Protein AF-A0A958AWS8-F1 (afdb_monomer_lite)

Secondary structure (DSSP, 8-state):
-HIIIIIIHHHHHHHHHSHHHHHHHHHHHIIIIIS-PPPGGG--HHHHHHHHHHHHHHHHTS-----TT-S-------HHHHHHHHHHHHH-GGGHHHHHHHHHHHHHHHHHHHHHHHTTT----HHHHHHHHHHHHHHHHHTT--S---PPTTHHHHHHTT--HHHHHHHHHHHHHHHHTTHHHHHHHHS-HHHHHHHHHHHHHHHHHHHHHHS-GGGHHHHHHHHHHHHHHHHHHHHHHHHHHHHHTT--SPPPTT-HHHHHHHHHTT--HHHHHHHHTTHHHHHHHHHHHHHHHHHT--

Sequence (302 aa):
GIALVFLATLALARIHERPIIGVAALAIVMWGLIARYRLPFNMPAGLVALAVGTVIGLALGESSISFEGVGIYVPIPYFGDLMVGLSQLWAHPEVLAIIIPVQIYNFIETMNNVESAESVGDKYPVLACQITDGLGTALGGLFGSPFPTTVYIGHPAYKRLGARAGYALGVGLVFFFGSIFGLVAFMGNLIPQAAVAPILVFVGVSIIGLSYNVVKPQHAIALTVALIPHVSNLVVTKWGSVLGALGSLGVENLPNLTDAQFSEAMLSQGAYVLGQSALSSGAILTGMLWGAFTAYLIDGNF

Radius of gyration: 21.95 Å; chains: 1; bounding box: 54×56×58 Å

pLDDT: mean 91.89, std 3.36, range [80.5, 97.25]

Structure (mmCIF, N/CA/C/O backbone):
data_AF-A0A958AWS8-F1
#
_entry.id   AF-A0A958AWS8-F1
#
loop_
_atom_site.group_PDB
_atom_site.id
_atom_site.type_symbol
_atom_site.label_atom_id
_atom_site.label_alt_id
_atom_site.label_comp_id
_atom_site.label_asym_id
_atom_site.label_entity_id
_atom_site.label_seq_id
_atom_site.pdbx_PDB_ins_code
_atom_site.Cartn_x
_atom_site.Cartn_y
_atom_site.Cartn_z
_atom_site.occupancy
_atom_site.B_iso_or_equiv
_atom_site.auth_seq_id
_atom_site.auth_comp_id
_atom_site.auth_asym_id
_atom_site.auth_atom_id
_atom_site.pdbx_PDB_model_num
ATOM 1 N N . GLY A 1 1 ? -4.452 6.787 7.391 1.00 80.62 1 GLY A N 1
ATOM 2 C CA . GLY A 1 1 ? -3.427 7.501 6.603 1.00 80.62 1 GLY A CA 1
ATOM 3 C C . GLY A 1 1 ? -3.004 6.750 5.362 1.00 80.62 1 GLY A C 1
ATOM 4 O O . GLY A 1 1 ? -3.408 7.118 4.264 1.00 80.62 1 GLY A O 1
ATOM 5 N N . ILE A 1 2 ? -2.222 5.684 5.546 1.00 85.19 2 ILE A N 1
ATOM 6 C CA . ILE A 1 2 ? -1.561 4.910 4.477 1.00 85.19 2 ILE A CA 1
ATOM 7 C C . ILE A 1 2 ? -2.520 4.484 3.361 1.00 85.19 2 ILE A C 1
ATOM 9 O O . ILE A 1 2 ? -2.249 4.729 2.189 1.00 85.19 2 ILE A O 1
ATOM 13 N N . ALA A 1 3 ? -3.667 3.905 3.718 1.00 86.31 3 ALA A N 1
ATOM 14 C CA . ALA A 1 3 ? -4.639 3.406 2.750 1.00 86.31 3 ALA A CA 1
ATOM 15 C C . ALA A 1 3 ? -5.109 4.476 1.745 1.00 86.31 3 ALA A C 1
ATOM 17 O O . ALA A 1 3 ? -5.223 4.210 0.553 1.00 86.31 3 ALA A O 1
ATOM 18 N N . LEU A 1 4 ? -5.337 5.709 2.199 1.00 90.19 4 LEU A N 1
ATOM 19 C CA . LEU A 1 4 ? -5.720 6.798 1.306 1.00 90.19 4 LEU A CA 1
ATOM 20 C C . LEU A 1 4 ? -4.496 7.352 0.567 1.00 90.19 4 LEU A C 1
ATOM 22 O O . LEU A 1 4 ? -4.477 7.397 -0.659 1.00 90.19 4 LEU A O 1
ATOM 26 N N . VAL A 1 5 ? -3.466 7.747 1.318 1.00 92.50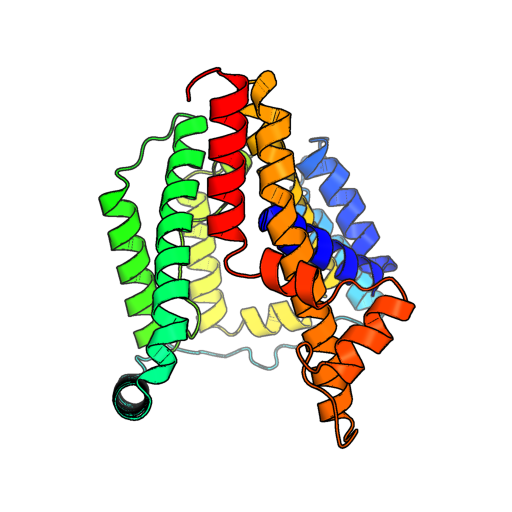 5 VAL A N 1
ATOM 27 C CA . VAL A 1 5 ? -2.345 8.537 0.794 1.00 92.50 5 VAL A CA 1
ATOM 28 C C . VAL A 1 5 ? -1.393 7.710 -0.075 1.00 92.50 5 VAL A C 1
ATOM 30 O O . VAL A 1 5 ? -0.945 8.184 -1.113 1.00 92.50 5 VAL A O 1
ATOM 33 N N . PHE A 1 6 ? -1.085 6.475 0.318 1.00 89.56 6 PHE A N 1
ATOM 34 C CA . PHE A 1 6 ? -0.138 5.620 -0.398 1.00 89.56 6 PHE A CA 1
ATOM 35 C C . PHE A 1 6 ? -0.830 4.608 -1.307 1.00 89.56 6 PHE A C 1
ATOM 37 O O . PHE A 1 6 ? -0.373 4.416 -2.428 1.00 89.56 6 PHE A O 1
ATOM 44 N N . LEU A 1 7 ? -1.932 3.977 -0.881 1.00 90.69 7 LEU A N 1
ATOM 45 C CA . LEU A 1 7 ? -2.603 2.993 -1.742 1.00 90.69 7 LEU A CA 1
ATOM 46 C C . LEU A 1 7 ? -3.481 3.676 -2.793 1.00 90.69 7 LEU A C 1
ATOM 48 O O . LEU A 1 7 ? -3.204 3.547 -3.985 1.00 90.69 7 LEU A O 1
ATOM 52 N N . ALA A 1 8 ? -4.509 4.422 -2.378 1.00 93.69 8 ALA A N 1
ATOM 53 C CA . ALA A 1 8 ? -5.467 4.996 -3.322 1.00 93.69 8 ALA A CA 1
ATOM 54 C C . ALA A 1 8 ? -4.848 6.087 -4.207 1.00 93.69 8 ALA A C 1
ATOM 56 O O . ALA A 1 8 ? -4.973 6.011 -5.429 1.00 93.69 8 ALA A O 1
ATOM 57 N N . THR A 1 9 ? -4.144 7.066 -3.632 1.00 94.69 9 THR A N 1
ATOM 58 C CA . THR A 1 9 ? -3.586 8.183 -4.414 1.00 94.69 9 THR A CA 1
ATOM 59 C C . THR A 1 9 ? -2.529 7.722 -5.423 1.00 94.69 9 THR A C 1
ATOM 61 O O . THR A 1 9 ? -2.576 8.134 -6.580 1.00 94.69 9 THR A O 1
ATOM 64 N N . LEU A 1 10 ? -1.605 6.826 -5.047 1.00 93.69 10 LEU A N 1
ATOM 65 C CA . LEU A 1 10 ? -0.600 6.318 -5.997 1.00 93.69 10 LEU A CA 1
ATOM 66 C C . LEU A 1 10 ? -1.193 5.364 -7.033 1.00 93.69 10 LEU A C 1
ATOM 68 O O . LEU A 1 10 ? -0.675 5.260 -8.144 1.00 93.69 10 LEU A O 1
ATOM 72 N N . ALA A 1 11 ? -2.248 4.629 -6.688 1.00 94.56 11 ALA A N 1
ATOM 73 C CA . ALA A 1 11 ? -2.973 3.832 -7.667 1.00 94.56 11 ALA A CA 1
ATOM 74 C C . ALA A 1 11 ? -3.711 4.721 -8.676 1.00 94.56 11 ALA A C 1
ATOM 76 O O . ALA A 1 11 ? -3.647 4.454 -9.872 1.00 94.56 11 ALA A O 1
ATOM 77 N N . LEU A 1 12 ? -4.334 5.813 -8.219 1.00 95.69 12 LEU A N 1
ATOM 78 C CA . LEU A 1 12 ? -4.929 6.814 -9.102 1.00 95.69 12 LEU A CA 1
ATOM 79 C C . LEU A 1 12 ? -3.884 7.454 -10.017 1.00 95.69 12 LEU A C 1
ATOM 81 O O . LEU A 1 12 ? -4.145 7.563 -11.209 1.00 95.69 12 LEU A O 1
ATOM 85 N N . ALA A 1 13 ? -2.703 7.812 -9.511 1.00 94.56 13 ALA A N 1
ATOM 86 C CA . ALA A 1 13 ? -1.624 8.332 -10.354 1.00 94.56 13 ALA A CA 1
ATOM 87 C C . ALA A 1 13 ? -1.255 7.344 -11.480 1.00 94.56 13 ALA A C 1
ATOM 89 O O . ALA A 1 13 ? -1.284 7.714 -12.650 1.00 94.56 13 ALA A O 1
ATOM 90 N N . ARG A 1 14 ? -1.046 6.061 -11.147 1.00 93.31 14 ARG A N 1
ATOM 91 C CA . ARG A 1 14 ? -0.768 4.991 -12.128 1.00 93.31 14 ARG A CA 1
ATOM 92 C C . ARG A 1 14 ? -1.892 4.792 -13.148 1.00 93.31 14 ARG A C 1
ATOM 94 O O . ARG A 1 14 ? -1.628 4.542 -14.318 1.00 93.31 14 ARG A O 1
ATOM 101 N N . ILE A 1 15 ? -3.151 4.925 -12.728 1.00 95.75 15 ILE A N 1
ATOM 102 C CA . ILE A 1 15 ? -4.306 4.889 -13.640 1.00 95.75 15 ILE A CA 1
ATOM 103 C C . ILE A 1 15 ? -4.224 6.026 -14.666 1.00 95.75 15 ILE A C 1
ATOM 105 O O . ILE A 1 15 ? -4.509 5.806 -15.840 1.00 95.75 15 ILE A O 1
ATOM 109 N N . HIS A 1 16 ? -3.817 7.225 -14.246 1.00 95.44 16 HIS A N 1
ATOM 110 C CA . HIS A 1 16 ? -3.742 8.393 -15.127 1.00 95.44 16 HIS A CA 1
ATOM 111 C C . HIS A 1 16 ? -2.527 8.375 -16.065 1.00 95.44 16 HIS A C 1
ATOM 113 O O . HIS A 1 16 ? -2.577 9.024 -17.105 1.00 95.44 16 HIS A O 1
ATOM 119 N N . GLU A 1 17 ? -1.478 7.604 -15.768 1.00 95.00 17 GLU A N 1
ATOM 120 C CA . GLU A 1 17 ? -0.367 7.369 -16.708 1.00 95.00 17 GLU A CA 1
ATOM 121 C C . GLU A 1 17 ? -0.791 6.537 -17.932 1.00 95.00 17 GLU A C 1
ATOM 123 O O . GLU A 1 17 ? -0.184 6.645 -19.003 1.00 95.00 17 GLU A O 1
ATOM 128 N N . ARG A 1 18 ? -1.844 5.718 -17.784 1.00 95.56 18 ARG A N 1
ATOM 129 C CA . ARG A 1 18 ? -2.443 4.869 -18.830 1.00 95.56 18 ARG A CA 1
ATOM 130 C C . ARG A 1 18 ? -3.973 4.946 -18.785 1.00 95.56 18 ARG A C 1
ATOM 132 O O . ARG A 1 18 ? -4.645 3.962 -18.451 1.00 95.56 18 ARG A O 1
ATOM 139 N N . PRO A 1 19 ? -4.553 6.108 -19.131 1.00 95.50 19 PRO A N 1
ATOM 140 C CA . PRO A 1 19 ? -5.943 6.416 -18.815 1.00 95.50 19 PRO A CA 1
ATOM 141 C C . PRO A 1 19 ? -6.941 5.515 -19.545 1.00 95.50 19 PRO A C 1
ATOM 143 O O . PRO A 1 19 ? -7.953 5.150 -18.959 1.00 95.50 19 PRO A O 1
ATOM 146 N N . ILE A 1 20 ? -6.657 5.096 -20.783 1.00 96.00 20 ILE A N 1
ATOM 147 C CA . ILE A 1 20 ? -7.578 4.256 -21.569 1.00 96.00 20 ILE A CA 1
ATOM 148 C C . ILE A 1 20 ? -7.823 2.910 -20.868 1.00 96.00 20 ILE A C 1
ATOM 150 O O . ILE A 1 20 ? -8.964 2.472 -20.746 1.00 96.00 20 ILE A O 1
ATOM 154 N N . ILE A 1 21 ? -6.763 2.282 -20.351 1.00 96.00 21 ILE A N 1
ATOM 155 C CA . ILE A 1 21 ? -6.840 1.016 -19.612 1.00 96.00 21 ILE A CA 1
ATOM 156 C C . ILE A 1 21 ? -7.382 1.267 -18.201 1.00 96.00 21 ILE A C 1
ATOM 158 O O . ILE A 1 21 ? -8.354 0.643 -17.765 1.00 96.00 21 ILE A O 1
ATOM 162 N N . GLY A 1 22 ? -6.740 2.185 -17.476 1.00 96.06 22 GLY A N 1
ATOM 163 C CA . GLY A 1 22 ? -6.970 2.366 -16.050 1.00 96.06 22 GLY A CA 1
ATOM 164 C C . GLY A 1 22 ? -8.330 2.975 -15.724 1.00 96.06 22 GLY A C 1
ATOM 165 O O . GLY A 1 22 ? -8.989 2.507 -14.799 1.00 96.06 22 GLY A O 1
ATOM 166 N N . VAL A 1 23 ? -8.792 3.980 -16.478 1.00 96.94 23 VAL A N 1
ATOM 167 C CA . VAL A 1 23 ? -10.091 4.634 -16.226 1.00 96.94 23 VAL A CA 1
ATOM 168 C C . VAL A 1 23 ? -11.248 3.703 -16.583 1.00 96.94 23 VAL A C 1
ATOM 170 O O . VAL A 1 23 ? -12.239 3.671 -15.856 1.00 96.94 23 VAL A O 1
ATOM 173 N N . ALA A 1 24 ? -11.114 2.889 -17.636 1.00 96.69 24 ALA A N 1
ATOM 174 C CA . ALA A 1 24 ? -12.115 1.881 -17.987 1.00 96.69 24 ALA A CA 1
ATOM 175 C C . ALA A 1 24 ? -12.286 0.842 -16.864 1.00 96.69 24 ALA A C 1
ATOM 177 O O . ALA A 1 24 ? -13.404 0.594 -16.402 1.00 96.69 24 ALA A O 1
ATOM 178 N N . ALA A 1 25 ? -11.177 0.288 -16.365 1.00 96.69 25 ALA A N 1
ATOM 179 C CA . ALA A 1 25 ? -11.197 -0.631 -15.230 1.00 96.69 25 ALA A CA 1
ATOM 180 C C . ALA A 1 25 ? -11.700 0.057 -13.943 1.00 96.69 25 ALA A C 1
ATOM 182 O O . ALA A 1 25 ? -12.494 -0.523 -13.195 1.00 96.69 25 ALA A O 1
ATOM 183 N N . LEU A 1 26 ? -11.313 1.316 -13.709 1.00 96.94 26 LEU A N 1
ATOM 184 C CA . LEU A 1 26 ? -11.777 2.111 -12.572 1.00 96.94 26 LEU A CA 1
ATOM 185 C C . LEU A 1 26 ? -13.287 2.332 -12.599 1.00 96.94 26 LEU A C 1
ATOM 187 O O . LEU A 1 26 ? -13.924 2.154 -11.566 1.00 96.94 26 LEU A O 1
ATOM 191 N N . ALA A 1 27 ? -13.879 2.660 -13.747 1.00 96.56 27 ALA A N 1
ATOM 192 C CA . ALA A 1 27 ? -15.322 2.855 -13.867 1.00 96.56 27 ALA A CA 1
ATOM 193 C C . ALA A 1 27 ? -16.103 1.601 -13.436 1.00 96.56 27 ALA A C 1
ATOM 195 O O . ALA A 1 27 ? -17.070 1.697 -12.679 1.00 96.56 27 ALA A O 1
ATOM 196 N N . ILE A 1 28 ? -15.634 0.417 -13.840 1.00 96.44 28 ILE A N 1
ATOM 197 C CA . ILE A 1 28 ? -16.244 -0.869 -13.471 1.00 96.44 28 ILE A CA 1
ATOM 198 C C . ILE A 1 28 ? -16.087 -1.142 -11.969 1.00 96.44 28 ILE A C 1
ATOM 200 O O . ILE A 1 28 ? -17.040 -1.567 -11.310 1.00 96.44 28 ILE A O 1
ATOM 204 N N . VAL A 1 29 ? -14.908 -0.868 -11.402 1.00 94.81 29 VAL A N 1
ATOM 205 C CA . VAL A 1 29 ? -14.656 -1.017 -9.960 1.00 94.81 29 VAL A CA 1
ATOM 206 C C . VAL A 1 29 ? -15.515 -0.054 -9.137 1.00 94.81 29 VAL A C 1
ATOM 208 O O . VAL A 1 29 ? -16.140 -0.474 -8.161 1.00 94.81 29 VAL A O 1
ATOM 211 N N . MET A 1 30 ? -15.599 1.214 -9.540 1.00 94.56 30 MET A N 1
ATOM 212 C CA . MET A 1 30 ? -16.449 2.217 -8.896 1.00 94.56 30 MET A CA 1
ATOM 213 C C . MET A 1 30 ? -17.921 1.791 -8.944 1.00 94.56 30 MET A C 1
ATOM 215 O O . MET A 1 30 ? -18.609 1.848 -7.927 1.00 94.56 30 MET A O 1
ATOM 219 N N . TRP A 1 31 ? -18.391 1.300 -10.091 1.00 94.75 31 TRP A N 1
ATOM 220 C CA . TRP A 1 31 ? -19.759 0.815 -10.269 1.00 94.75 31 TRP A CA 1
ATOM 221 C C . TRP A 1 31 ? -20.078 -0.391 -9.377 1.00 94.75 31 TRP A C 1
ATOM 223 O O . TRP A 1 31 ? -21.064 -0.392 -8.637 1.00 94.75 31 TRP A O 1
ATOM 233 N N . GLY A 1 32 ? -19.246 -1.430 -9.434 1.00 91.94 32 GLY A N 1
ATOM 234 C CA . GLY A 1 32 ? -19.584 -2.718 -8.835 1.00 91.94 32 GLY A CA 1
ATOM 235 C C . GLY A 1 32 ? -19.076 -2.937 -7.412 1.00 91.94 32 GLY A C 1
ATOM 236 O O . GLY A 1 32 ? -19.767 -3.575 -6.622 1.00 91.94 32 GLY A O 1
ATOM 237 N N . LEU A 1 33 ? -17.898 -2.420 -7.053 1.00 90.25 33 LEU A N 1
ATOM 238 C CA . LEU A 1 33 ? -17.316 -2.624 -5.718 1.00 90.25 33 LEU A CA 1
ATOM 239 C C . LEU A 1 33 ? -17.628 -1.467 -4.763 1.00 90.25 33 LEU A C 1
ATOM 241 O O . LEU A 1 33 ? -17.906 -1.710 -3.587 1.00 90.25 33 LEU A O 1
ATOM 245 N N . ILE A 1 34 ? -17.628 -0.223 -5.258 1.00 88.50 34 ILE A N 1
ATOM 246 C CA . ILE A 1 34 ? -17.922 0.960 -4.431 1.00 88.50 34 ILE A CA 1
ATOM 247 C C . ILE A 1 34 ? -19.428 1.227 -4.382 1.00 88.50 34 ILE A C 1
ATOM 249 O O . ILE A 1 34 ? -20.015 1.178 -3.301 1.00 88.50 34 ILE A O 1
ATOM 253 N N . ALA A 1 35 ? -20.068 1.449 -5.534 1.00 90.69 35 ALA A N 1
ATOM 254 C CA . ALA A 1 35 ? -21.502 1.737 -5.621 1.00 90.69 35 ALA A CA 1
ATOM 255 C C . ALA A 1 35 ? -22.392 0.487 -5.487 1.00 90.69 35 ALA A C 1
ATOM 257 O O . ALA A 1 35 ? -23.590 0.609 -5.242 1.00 90.69 35 ALA A O 1
ATOM 258 N N . ARG A 1 36 ? -21.805 -0.715 -5.572 1.00 87.38 36 ARG A N 1
ATOM 259 C CA . ARG A 1 36 ? -22.478 -2.014 -5.373 1.00 87.38 36 ARG A CA 1
ATOM 260 C C . ARG A 1 36 ? -23.607 -2.307 -6.357 1.00 87.38 36 ARG A C 1
ATOM 262 O O . ARG A 1 36 ? -24.528 -3.065 -6.043 1.00 87.38 36 ARG A O 1
ATOM 269 N N . TYR A 1 37 ? -23.524 -1.755 -7.559 1.00 90.94 37 TYR A N 1
ATOM 270 C CA . TYR A 1 37 ? -24.432 -2.143 -8.623 1.00 90.94 37 TYR A CA 1
ATOM 271 C C . TYR A 1 37 ? -24.028 -3.495 -9.206 1.00 90.94 37 TYR A C 1
ATOM 273 O O . TYR A 1 37 ? -22.850 -3.797 -9.406 1.00 90.94 37 TYR A O 1
ATOM 281 N N . ARG A 1 38 ? -25.029 -4.328 -9.497 1.00 88.00 38 ARG A N 1
ATOM 282 C CA . ARG A 1 38 ? -24.799 -5.609 -10.167 1.00 88.00 38 ARG A CA 1
ATOM 283 C C . ARG A 1 38 ? -24.421 -5.353 -11.619 1.00 88.00 38 ARG A C 1
ATOM 285 O O . ARG A 1 38 ? -25.042 -4.538 -12.298 1.00 88.00 38 ARG A O 1
ATOM 292 N N . LEU A 1 39 ? -23.410 -6.071 -12.091 1.00 90.62 39 LEU A N 1
ATOM 293 C CA . LEU A 1 39 ? -23.107 -6.142 -13.514 1.00 90.62 39 LEU A CA 1
ATOM 294 C C . LEU A 1 39 ? -24.066 -7.118 -14.213 1.00 90.62 39 LEU A C 1
ATOM 296 O O . LEU A 1 39 ? -24.664 -7.974 -13.544 1.00 90.62 39 LEU A O 1
ATOM 300 N N . PRO A 1 40 ? -24.207 -7.024 -15.550 1.00 87.31 40 PRO A N 1
ATOM 301 C CA . PRO A 1 40 ? -24.916 -8.030 -16.331 1.00 87.31 40 PRO A CA 1
ATOM 302 C C . PRO A 1 40 ? -24.440 -9.439 -15.959 1.00 87.31 40 PRO A C 1
ATOM 304 O O . PRO A 1 40 ? -23.250 -9.659 -15.725 1.00 87.31 40 PRO A O 1
ATOM 307 N N . PHE A 1 41 ? -25.377 -10.384 -15.859 1.00 89.31 41 PHE A N 1
ATOM 308 C CA . PHE A 1 41 ? -25.113 -11.777 -15.465 1.00 89.31 41 PHE A CA 1
ATOM 309 C C . PHE A 1 41 ? -24.530 -11.967 -14.053 1.00 89.31 41 PHE A C 1
ATOM 311 O O . PHE A 1 41 ? -24.050 -13.050 -13.730 1.00 89.31 41 PHE A O 1
ATOM 318 N N . ASN A 1 42 ? -24.594 -10.943 -13.191 1.00 86.44 42 ASN A N 1
ATOM 319 C CA . ASN A 1 42 ? -24.079 -10.987 -11.819 1.00 86.44 42 ASN A CA 1
ATOM 320 C C . ASN A 1 42 ? -22.571 -11.313 -11.744 1.00 86.44 42 ASN A C 1
ATOM 322 O O . ASN A 1 42 ? -22.109 -11.948 -10.795 1.00 86.44 42 ASN A O 1
ATOM 326 N N . MET A 1 43 ? -21.805 -10.889 -12.755 1.00 90.25 43 MET A N 1
ATOM 327 C CA . MET A 1 43 ? -20.360 -11.114 -12.797 1.00 90.25 43 MET A CA 1
ATOM 328 C C . MET A 1 43 ? -19.618 -10.299 -11.720 1.00 90.25 43 MET A C 1
ATOM 330 O O . MET A 1 43 ? -19.992 -9.150 -11.457 1.00 90.25 43 MET A O 1
ATOM 334 N N . PRO A 1 44 ? -18.531 -10.834 -11.126 1.00 90.38 44 PRO A N 1
ATOM 335 C CA . PRO A 1 44 ? -17.715 -10.095 -10.168 1.00 90.38 44 PRO A CA 1
ATOM 336 C C . PRO A 1 44 ? -17.051 -8.876 -10.814 1.00 90.38 44 PRO A C 1
ATOM 338 O O . PRO A 1 44 ? -16.278 -9.006 -11.762 1.00 90.38 44 PRO A O 1
ATOM 341 N N . ALA A 1 45 ? -17.298 -7.686 -10.269 1.00 92.38 45 ALA A N 1
ATOM 342 C CA . ALA A 1 45 ? -16.816 -6.441 -10.864 1.00 92.38 45 ALA A CA 1
ATOM 343 C C . ALA A 1 45 ? -15.291 -6.344 -10.956 1.00 92.38 45 ALA A C 1
ATOM 345 O O . ALA A 1 45 ? -14.782 -5.861 -11.961 1.00 92.38 45 ALA A O 1
ATOM 346 N N . GLY A 1 46 ? -14.561 -6.865 -9.965 1.00 91.56 46 GLY A N 1
ATOM 347 C CA . GLY A 1 46 ? -13.099 -6.935 -10.027 1.00 91.56 46 GLY A CA 1
ATOM 348 C C . GLY A 1 46 ? -12.596 -7.789 -11.196 1.00 91.56 46 GLY A C 1
ATOM 349 O O . GLY A 1 46 ? -11.675 -7.380 -11.894 1.00 91.56 46 GLY A O 1
ATOM 350 N N . LEU A 1 47 ? -13.244 -8.930 -11.465 1.00 92.38 47 LEU A N 1
ATOM 351 C CA . LEU A 1 47 ? -12.888 -9.807 -12.585 1.00 92.38 47 LEU A CA 1
ATOM 352 C C . LEU A 1 47 ? -13.192 -9.142 -13.931 1.00 92.38 47 LEU A C 1
ATOM 354 O O . LEU A 1 47 ? -12.366 -9.185 -14.837 1.00 92.38 47 LEU A O 1
ATOM 358 N N . VAL A 1 48 ? -14.356 -8.499 -14.052 1.00 95.62 48 VAL A N 1
ATOM 359 C CA . VAL A 1 48 ? -14.741 -7.789 -15.281 1.00 95.62 48 VAL A CA 1
ATOM 360 C C . VAL A 1 48 ? -13.816 -6.599 -15.537 1.00 95.62 48 VAL A C 1
ATOM 362 O O . VAL A 1 48 ? -13.376 -6.414 -16.666 1.00 95.62 48 VAL A O 1
ATOM 365 N N . ALA A 1 49 ? -13.464 -5.830 -14.503 1.00 95.75 49 ALA A N 1
ATOM 366 C CA . ALA A 1 49 ? -12.518 -4.721 -14.618 1.00 95.75 49 ALA A CA 1
ATOM 367 C C . ALA A 1 49 ? -11.147 -5.195 -15.116 1.00 95.75 49 ALA A C 1
ATOM 369 O O . ALA A 1 49 ? -10.583 -4.600 -16.034 1.00 95.75 49 ALA A O 1
ATOM 370 N N . LEU A 1 50 ? -10.651 -6.302 -14.556 1.00 95.38 50 LEU A N 1
ATOM 371 C CA . LEU A 1 50 ? -9.393 -6.918 -14.961 1.00 95.38 50 LEU A CA 1
ATOM 372 C C . LEU A 1 50 ? -9.442 -7.404 -16.414 1.00 95.38 50 LEU A C 1
ATOM 374 O O . LEU A 1 50 ? -8.533 -7.111 -17.187 1.00 95.38 50 LEU A O 1
ATOM 378 N N . ALA A 1 51 ? -10.511 -8.105 -16.797 1.00 96.06 51 ALA A N 1
ATOM 379 C CA . ALA A 1 51 ? -10.688 -8.626 -18.148 1.00 96.06 51 ALA A CA 1
ATOM 380 C C . ALA A 1 51 ? -10.764 -7.497 -19.184 1.00 96.06 51 ALA A C 1
ATOM 382 O O . ALA A 1 51 ? -10.045 -7.532 -20.179 1.00 96.06 51 ALA A O 1
ATOM 383 N N . VAL A 1 52 ? -11.572 -6.463 -18.927 1.00 96.56 52 VAL A N 1
ATOM 384 C CA . VAL A 1 52 ? -11.690 -5.294 -19.812 1.00 96.56 52 VAL A CA 1
ATOM 385 C C . VAL A 1 52 ? -10.352 -4.567 -19.930 1.00 96.56 52 VAL A C 1
ATOM 387 O O . VAL A 1 52 ? -9.905 -4.305 -21.044 1.00 96.56 52 VAL A O 1
ATOM 390 N N . GLY A 1 53 ? -9.676 -4.297 -18.810 1.00 96.50 53 GLY A N 1
ATOM 391 C CA . GLY A 1 53 ? -8.366 -3.646 -18.828 1.00 96.50 53 GLY A CA 1
ATOM 392 C C . GLY A 1 53 ? -7.306 -4.458 -19.581 1.00 96.50 53 GLY A C 1
ATOM 393 O O . GLY A 1 53 ? -6.525 -3.891 -20.338 1.00 96.50 53 GLY A O 1
ATOM 394 N N . THR A 1 54 ? -7.326 -5.784 -19.444 1.00 96.44 54 THR A N 1
ATOM 395 C CA . THR A 1 54 ? -6.418 -6.694 -20.164 1.00 96.44 54 THR A CA 1
ATOM 396 C C . THR A 1 54 ? -6.708 -6.709 -21.665 1.00 96.44 54 THR A C 1
ATOM 398 O O . THR A 1 54 ? -5.785 -6.598 -22.464 1.00 96.44 54 THR A O 1
ATOM 401 N N . VAL A 1 55 ? -7.980 -6.779 -22.075 1.00 97.25 55 VAL A N 1
ATOM 402 C CA . VAL A 1 55 ? -8.368 -6.730 -23.498 1.00 97.25 55 VAL A CA 1
ATOM 403 C C . VAL A 1 55 ? -7.937 -5.413 -24.143 1.00 97.25 55 VAL A C 1
ATOM 405 O O . VAL A 1 55 ? -7.385 -5.424 -25.241 1.00 97.25 55 VAL A O 1
ATOM 408 N N . ILE A 1 56 ? -8.136 -4.287 -23.454 1.00 96.81 56 ILE A N 1
ATOM 409 C CA . ILE A 1 56 ? -7.667 -2.978 -23.927 1.00 96.81 56 ILE A CA 1
ATOM 410 C C . ILE A 1 56 ? -6.133 -2.958 -23.997 1.00 96.81 56 ILE A C 1
ATOM 412 O O . ILE A 1 56 ? -5.582 -2.518 -25.001 1.00 96.81 56 ILE A O 1
ATOM 416 N N . GLY A 1 57 ? -5.443 -3.468 -22.972 1.00 96.31 57 GLY A N 1
ATOM 417 C CA . GLY A 1 57 ? -3.980 -3.554 -22.946 1.00 96.31 57 GLY A CA 1
ATOM 418 C C . GLY A 1 57 ? -3.407 -4.362 -24.109 1.00 96.31 57 GLY A C 1
ATOM 419 O O . GLY A 1 57 ? -2.471 -3.910 -24.765 1.00 96.31 57 GLY A O 1
ATOM 420 N N . LEU A 1 58 ? -4.020 -5.505 -24.432 1.00 96.25 58 LEU A N 1
ATOM 421 C CA . LEU A 1 58 ? -3.661 -6.321 -25.595 1.00 96.25 58 LEU A CA 1
ATOM 422 C C . LEU A 1 58 ? -3.908 -5.571 -26.911 1.00 96.25 58 LEU A C 1
ATOM 424 O O . LEU A 1 58 ? -3.056 -5.595 -27.795 1.00 96.25 58 LEU A O 1
ATOM 428 N N . ALA A 1 59 ? -5.041 -4.873 -27.037 1.00 96.38 59 ALA A N 1
ATOM 429 C CA . ALA A 1 59 ? -5.369 -4.101 -28.237 1.00 96.38 59 ALA A CA 1
ATOM 430 C C . ALA A 1 59 ? -4.412 -2.917 -28.474 1.00 96.38 59 ALA A C 1
ATOM 432 O O . ALA A 1 59 ? -4.155 -2.560 -29.622 1.00 96.38 59 ALA A O 1
ATOM 433 N N . LEU A 1 60 ? -3.880 -2.321 -27.403 1.00 95.12 60 LEU A N 1
ATOM 434 C CA . LEU A 1 60 ? -2.910 -1.221 -27.460 1.00 95.12 60 LEU A CA 1
ATOM 435 C C . LEU A 1 60 ? -1.448 -1.693 -27.556 1.00 95.12 60 LEU A C 1
ATOM 437 O O . LEU A 1 60 ? -0.558 -0.864 -27.725 1.00 95.12 60 LEU A O 1
ATOM 441 N N . GLY A 1 61 ? -1.187 -2.999 -27.441 1.00 93.69 61 GLY A N 1
ATOM 442 C CA . GLY A 1 61 ? 0.171 -3.552 -27.407 1.00 93.69 61 GLY A CA 1
ATOM 443 C C . GLY A 1 61 ? 0.925 -3.310 -26.092 1.00 93.69 61 GLY A C 1
ATOM 444 O O . GLY A 1 61 ? 2.133 -3.513 -26.035 1.00 93.69 61 GLY A O 1
ATOM 445 N N . GLU A 1 62 ? 0.232 -2.894 -25.027 1.00 90.06 62 GLU A N 1
ATOM 446 C CA . GLU A 1 62 ? 0.795 -2.720 -23.676 1.00 90.06 62 GLU A CA 1
ATOM 447 C C . GLU A 1 62 ? 0.785 -4.014 -22.849 1.00 90.06 62 GLU A C 1
ATOM 449 O O . GLU A 1 62 ? 1.262 -4.057 -21.715 1.00 90.06 62 GLU A O 1
ATOM 454 N N . SER A 1 63 ? 0.193 -5.074 -23.387 1.00 93.69 63 SER A N 1
ATOM 455 C CA . SER A 1 63 ? 0.141 -6.394 -22.771 1.00 93.69 63 SER A CA 1
ATOM 456 C C . SER A 1 63 ? 0.461 -7.448 -23.813 1.00 93.69 63 SER A C 1
ATOM 458 O O . SER A 1 63 ? 0.209 -7.253 -25.003 1.00 93.69 63 SER A O 1
ATOM 460 N N . SER A 1 64 ? 1.016 -8.571 -23.373 1.00 93.56 64 SER A N 1
ATOM 461 C CA . SER A 1 64 ? 1.398 -9.657 -24.268 1.00 93.56 64 SER A CA 1
ATOM 462 C C . SER A 1 64 ? 1.080 -11.012 -23.657 1.00 93.56 64 SER A C 1
ATOM 464 O O . SER A 1 64 ? 1.136 -11.212 -22.444 1.00 93.56 64 SER A O 1
ATOM 466 N N . ILE A 1 65 ? 0.741 -11.968 -24.517 1.00 94.38 65 ILE A N 1
ATOM 467 C CA . ILE A 1 65 ? 0.625 -13.367 -24.120 1.00 94.38 65 ILE A CA 1
ATOM 468 C C . ILE A 1 65 ? 2.014 -13.975 -24.300 1.00 94.38 65 ILE A C 1
ATOM 470 O O . ILE A 1 65 ? 2.383 -14.370 -25.405 1.00 94.38 65 ILE A O 1
ATOM 474 N N . SER A 1 66 ? 2.788 -14.014 -23.218 1.00 92.56 66 SER A N 1
ATOM 475 C CA . SER A 1 66 ? 4.111 -14.634 -23.196 1.00 92.56 66 SER A CA 1
ATOM 476 C C . SER A 1 66 ? 4.168 -15.709 -22.123 1.00 92.56 66 SER A C 1
ATOM 478 O O . SER A 1 66 ? 3.906 -15.439 -20.953 1.00 92.56 66 SER A O 1
ATOM 480 N N . PHE A 1 67 ? 4.532 -16.923 -22.535 1.00 93.38 67 PHE A N 1
ATOM 481 C CA . PHE A 1 67 ? 4.812 -18.048 -21.639 1.00 93.38 67 PHE A CA 1
ATOM 482 C C . PHE A 1 67 ? 6.274 -18.069 -21.175 1.00 93.38 67 PHE A C 1
ATOM 484 O O . PHE A 1 67 ? 6.716 -19.029 -20.548 1.00 93.38 67 PHE A O 1
ATOM 491 N N . GLU A 1 68 ? 7.042 -17.026 -21.485 1.00 9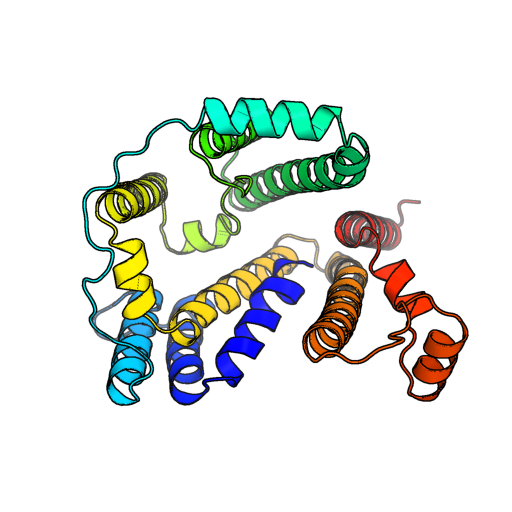1.00 68 GLU A N 1
ATOM 492 C CA . GLU A 1 68 ? 8.391 -16.866 -20.963 1.00 91.00 68 GLU A CA 1
ATOM 493 C C . GLU A 1 68 ? 8.352 -16.765 -19.431 1.00 91.00 68 GLU A C 1
ATOM 495 O O . GLU A 1 68 ? 7.560 -16.017 -18.858 1.00 91.00 68 GLU A O 1
ATOM 500 N N . GLY A 1 69 ? 9.175 -17.575 -18.764 1.00 86.75 69 GLY A N 1
ATOM 501 C CA . GLY A 1 69 ? 9.160 -17.707 -17.306 1.00 86.75 69 GLY A CA 1
ATOM 502 C C . GLY A 1 69 ? 8.097 -18.663 -16.756 1.00 86.75 69 GLY A C 1
ATOM 503 O O . GLY A 1 69 ? 8.043 -18.850 -15.544 1.00 86.75 69 GLY A O 1
ATOM 504 N N . VAL A 1 70 ? 7.280 -19.306 -17.601 1.00 94.25 70 VAL A N 1
ATOM 505 C CA . VAL A 1 70 ? 6.459 -20.453 -17.182 1.00 94.25 70 VAL A CA 1
ATOM 506 C C . VAL A 1 70 ? 7.357 -21.682 -17.095 1.00 94.25 70 VAL A C 1
ATOM 508 O O . VAL A 1 70 ? 8.074 -22.025 -18.034 1.00 94.25 70 VAL A O 1
ATOM 511 N N . GLY A 1 71 ? 7.324 -22.352 -15.952 1.00 93.25 71 GLY A N 1
ATOM 512 C CA . GLY A 1 71 ? 8.240 -23.442 -15.636 1.00 93.25 71 GLY A CA 1
ATOM 513 C C . GLY A 1 71 ? 7.847 -24.123 -14.337 1.00 93.25 71 GLY A C 1
ATOM 514 O O . GLY A 1 71 ? 6.743 -23.922 -13.852 1.00 93.25 71 GLY A O 1
ATOM 515 N N . ILE A 1 72 ? 8.734 -24.940 -13.773 1.00 94.69 72 ILE A N 1
ATOM 516 C CA . ILE A 1 72 ? 8.526 -25.538 -12.450 1.00 94.69 72 ILE A CA 1
ATOM 517 C C . ILE A 1 72 ? 9.589 -24.982 -11.504 1.00 94.69 72 ILE A C 1
ATOM 519 O O . ILE A 1 72 ? 10.770 -25.298 -11.627 1.00 94.69 72 ILE A O 1
ATOM 523 N N . TYR A 1 73 ? 9.145 -24.171 -10.551 1.00 92.94 73 TYR A N 1
ATOM 524 C CA . TYR A 1 73 ? 9.938 -23.495 -9.534 1.00 92.94 73 TYR A CA 1
ATOM 525 C C . TYR A 1 73 ? 9.544 -24.041 -8.165 1.00 92.94 73 TYR A C 1
ATOM 527 O O . TYR A 1 73 ? 8.622 -23.561 -7.506 1.00 92.94 73 TYR A O 1
ATOM 535 N N . VAL A 1 74 ? 10.215 -25.108 -7.743 1.00 92.31 74 VAL A N 1
ATOM 536 C CA . VAL A 1 74 ? 9.969 -25.695 -6.423 1.00 92.31 74 VAL A CA 1
ATOM 537 C C . VAL A 1 74 ? 10.477 -24.722 -5.349 1.00 92.31 74 VAL A C 1
ATOM 539 O O . VAL A 1 74 ? 11.588 -24.213 -5.493 1.00 92.31 74 VAL A O 1
ATOM 542 N N . PRO A 1 75 ? 9.712 -24.454 -4.273 1.00 89.88 75 PRO A N 1
ATOM 543 C CA . PRO A 1 75 ? 10.188 -23.620 -3.176 1.00 89.88 75 PRO A CA 1
ATOM 544 C C . PRO A 1 75 ? 11.339 -24.332 -2.456 1.00 89.88 75 PRO A C 1
ATOM 546 O O . PRO A 1 75 ? 11.138 -25.346 -1.787 1.00 89.88 75 PRO A O 1
ATOM 549 N N . ILE A 1 76 ? 12.552 -23.804 -2.610 1.00 92.44 76 ILE A N 1
ATOM 550 C CA . ILE A 1 76 ? 13.764 -24.320 -1.968 1.00 92.44 76 ILE A CA 1
ATOM 551 C C . ILE A 1 76 ? 14.167 -23.340 -0.859 1.00 92.44 76 ILE A C 1
ATOM 553 O O . ILE A 1 76 ? 14.182 -22.137 -1.108 1.00 92.44 76 ILE A O 1
ATOM 557 N N . PRO A 1 77 ? 14.486 -23.809 0.359 1.00 93.06 77 PRO A N 1
ATOM 558 C CA . PRO A 1 77 ? 14.982 -22.937 1.420 1.00 93.06 77 PRO A CA 1
ATOM 559 C C . PRO A 1 77 ? 16.342 -22.297 1.084 1.00 93.06 77 PRO A C 1
ATOM 561 O O . PRO A 1 77 ? 17.286 -22.988 0.698 1.00 93.06 77 PRO A O 1
ATOM 564 N N . TYR A 1 78 ? 16.475 -20.995 1.330 1.00 92.38 78 TYR A N 1
ATOM 565 C CA . TYR A 1 78 ? 17.667 -20.173 1.091 1.00 92.38 78 TYR A CA 1
ATOM 566 C C . TYR A 1 78 ? 18.585 -20.133 2.329 1.00 92.38 78 TYR A C 1
ATOM 568 O O . TYR A 1 78 ? 18.979 -19.071 2.802 1.00 92.38 78 TYR A O 1
ATOM 576 N N . PHE A 1 79 ? 18.938 -21.296 2.895 1.00 92.06 79 PHE A N 1
ATOM 577 C CA . PHE A 1 79 ? 19.734 -21.359 4.136 1.00 92.06 79 PHE A CA 1
ATOM 578 C C . PHE A 1 79 ? 21.107 -20.678 4.026 1.00 92.06 79 PHE A C 1
ATOM 580 O O . PHE A 1 79 ? 21.531 -20.009 4.965 1.00 92.06 79 PHE A O 1
ATOM 587 N N . GLY A 1 80 ? 21.804 -20.850 2.897 1.00 91.25 80 GLY A N 1
ATOM 588 C CA . GLY A 1 80 ? 23.123 -20.246 2.681 1.00 91.25 80 GLY A CA 1
ATOM 589 C C . GLY A 1 80 ? 23.053 -18.720 2.695 1.00 91.25 80 GLY A C 1
ATOM 590 O O . GLY A 1 80 ? 23.737 -18.076 3.490 1.00 91.25 80 GLY A O 1
ATOM 591 N N . ASP A 1 81 ? 22.157 -18.158 1.886 1.00 90.12 81 ASP A N 1
ATOM 592 C CA . ASP A 1 81 ? 21.961 -16.710 1.790 1.00 90.12 81 ASP A CA 1
ATOM 593 C C . ASP A 1 81 ? 21.400 -16.117 3.084 1.00 90.12 81 ASP A C 1
ATOM 595 O O . ASP A 1 81 ? 21.783 -15.013 3.465 1.00 90.12 81 ASP A O 1
ATOM 599 N N . LEU A 1 82 ? 20.566 -16.861 3.819 1.00 90.75 82 LEU A N 1
ATOM 600 C CA . LEU A 1 82 ? 20.089 -16.453 5.140 1.00 90.75 82 LEU A CA 1
ATOM 601 C C . LEU A 1 82 ? 21.250 -16.288 6.131 1.00 90.75 82 LEU A C 1
ATOM 603 O O . LEU A 1 82 ? 21.311 -15.288 6.846 1.00 90.75 82 LEU A O 1
ATOM 607 N N . MET A 1 83 ? 22.192 -17.236 6.163 1.00 92.06 83 MET A N 1
ATOM 608 C CA . MET A 1 83 ? 23.372 -17.144 7.032 1.00 92.06 83 MET A CA 1
ATOM 609 C C . MET A 1 83 ? 24.288 -15.987 6.627 1.00 92.06 83 MET A C 1
ATOM 611 O O . MET A 1 83 ? 24.808 -15.282 7.496 1.00 92.06 83 MET A O 1
ATOM 615 N N . VAL A 1 84 ? 24.448 -15.745 5.322 1.00 92.38 84 VAL A N 1
ATOM 616 C CA . VAL A 1 84 ? 25.171 -14.570 4.818 1.00 92.38 84 VAL A CA 1
ATOM 617 C C . VAL A 1 84 ? 24.459 -13.287 5.249 1.00 92.38 84 VAL A C 1
ATOM 619 O O . VAL A 1 84 ? 25.106 -12.408 5.814 1.00 92.38 84 VAL A O 1
ATOM 622 N N . GLY A 1 85 ? 23.140 -13.194 5.081 1.00 89.25 85 GLY A N 1
ATOM 623 C CA . GLY A 1 85 ? 22.338 -12.047 5.508 1.00 89.25 85 GLY A CA 1
ATOM 624 C C . GLY A 1 85 ? 22.451 -11.770 7.008 1.00 89.25 85 GLY A C 1
ATOM 625 O O . GLY A 1 85 ? 22.624 -10.621 7.407 1.00 89.25 85 GLY A O 1
ATOM 626 N N . LEU A 1 86 ? 22.457 -12.815 7.843 1.00 90.25 86 LEU A N 1
ATOM 627 C CA . LEU A 1 86 ? 22.716 -12.684 9.280 1.00 90.25 86 LEU A CA 1
ATOM 628 C C . LEU A 1 86 ? 24.138 -12.179 9.561 1.00 90.25 86 LEU A C 1
ATOM 630 O O . LEU A 1 86 ? 24.313 -11.291 10.389 1.00 90.25 86 LEU A O 1
ATOM 634 N N . SER A 1 87 ? 25.155 -12.677 8.853 1.00 92.75 87 SER A N 1
ATOM 635 C CA . SER A 1 87 ? 26.526 -12.170 9.019 1.00 92.75 87 SER A CA 1
ATOM 636 C C . SER A 1 87 ? 26.650 -10.688 8.640 1.00 92.75 87 SER A C 1
ATOM 638 O O . SER A 1 87 ? 27.304 -9.926 9.351 1.00 92.75 87 SER A O 1
ATOM 640 N N . GLN A 1 88 ? 25.955 -10.260 7.580 1.00 91.38 88 GLN A N 1
ATOM 641 C CA . GLN A 1 88 ? 25.897 -8.864 7.147 1.00 91.38 88 GLN A CA 1
ATOM 642 C C . GLN A 1 88 ? 25.161 -7.991 8.164 1.00 91.38 88 GLN A C 1
ATOM 644 O O . GLN A 1 88 ? 25.617 -6.893 8.459 1.00 91.38 88 GLN A O 1
ATOM 649 N N . LEU A 1 89 ? 24.079 -8.494 8.764 1.00 90.62 89 LEU A N 1
ATOM 650 C CA . LEU A 1 89 ? 23.364 -7.796 9.832 1.00 90.62 89 LEU A CA 1
ATOM 651 C C . LEU A 1 89 ? 24.258 -7.542 11.057 1.00 90.62 89 LEU A C 1
ATOM 653 O O . LEU A 1 89 ? 24.162 -6.489 11.679 1.00 90.62 89 LEU A O 1
ATOM 657 N N . TRP A 1 90 ? 25.138 -8.490 11.392 1.00 90.81 90 TRP A N 1
ATOM 658 C CA . TRP A 1 90 ? 26.118 -8.322 12.471 1.00 90.81 90 TRP A CA 1
ATOM 659 C C . TRP A 1 90 ? 27.251 -7.361 12.104 1.00 90.81 90 TRP A C 1
ATOM 661 O O . TRP A 1 90 ? 27.732 -6.638 12.974 1.00 90.81 90 TRP A O 1
ATOM 671 N N . ALA A 1 91 ? 27.684 -7.361 10.842 1.00 94.19 91 ALA A N 1
ATOM 672 C CA . ALA A 1 91 ? 28.702 -6.438 10.343 1.00 94.19 91 ALA A CA 1
ATOM 673 C C . ALA A 1 91 ? 28.181 -4.994 10.221 1.00 94.19 91 ALA A C 1
ATOM 675 O O . ALA A 1 91 ? 28.950 -4.055 10.411 1.00 94.19 91 ALA A O 1
ATOM 676 N N . HIS A 1 92 ? 26.881 -4.839 9.953 1.00 93.38 92 HIS A N 1
ATOM 677 C CA . HIS A 1 92 ? 26.187 -3.570 9.745 1.00 93.38 92 HIS A CA 1
ATOM 678 C C . HIS A 1 92 ? 24.998 -3.418 10.708 1.00 93.38 92 HIS A C 1
ATOM 680 O O . HIS A 1 92 ? 23.835 -3.393 10.280 1.00 93.38 92 HIS A O 1
ATOM 686 N N . PRO A 1 93 ? 25.249 -3.327 12.028 1.00 90.81 93 PRO A N 1
ATOM 687 C CA . PRO A 1 93 ? 24.185 -3.240 13.025 1.00 90.81 93 PRO A CA 1
ATOM 688 C C . PRO A 1 93 ? 23.322 -1.981 12.864 1.00 90.81 93 PRO A C 1
ATOM 690 O O . PRO A 1 93 ? 22.181 -1.964 13.324 1.00 90.81 93 PRO A O 1
ATOM 693 N N . GLU A 1 94 ? 23.805 -0.944 12.177 1.00 90.19 94 GLU A N 1
ATOM 694 C CA . GLU A 1 94 ? 23.038 0.250 11.812 1.00 90.19 94 GLU A CA 1
ATOM 695 C C . GLU A 1 94 ? 21.755 -0.072 11.032 1.00 90.19 94 GLU A C 1
ATOM 697 O O . GLU A 1 94 ? 20.765 0.651 11.155 1.00 90.19 94 GLU A O 1
ATOM 702 N N . VAL A 1 95 ? 21.711 -1.192 10.302 1.00 88.31 95 VAL A N 1
ATOM 703 C CA . VAL A 1 95 ? 20.509 -1.635 9.578 1.00 88.31 95 VAL A CA 1
ATOM 704 C C . VAL A 1 95 ? 19.368 -1.970 10.550 1.00 88.31 95 VAL A C 1
ATOM 706 O O . VAL A 1 95 ? 18.193 -1.787 10.216 1.00 88.31 95 VAL A O 1
ATOM 709 N N . LEU A 1 96 ? 19.673 -2.364 11.793 1.00 89.19 96 LEU A N 1
ATOM 710 C CA . LEU A 1 96 ? 18.659 -2.582 12.833 1.00 89.19 96 LEU A CA 1
ATOM 711 C C . LEU A 1 96 ? 17.897 -1.300 13.183 1.00 89.19 96 LEU A C 1
ATOM 713 O O . LEU A 1 96 ? 16.722 -1.385 13.539 1.00 89.19 96 LEU A O 1
ATOM 717 N N . ALA A 1 97 ? 18.513 -0.123 13.023 1.00 87.56 97 ALA A N 1
ATOM 718 C CA . ALA A 1 97 ? 17.834 1.157 13.223 1.00 87.56 97 ALA A CA 1
ATOM 719 C C . ALA A 1 97 ? 16.714 1.399 12.194 1.00 87.56 97 ALA A C 1
ATOM 721 O O . ALA A 1 97 ? 15.840 2.226 12.433 1.00 87.56 97 ALA A O 1
ATOM 722 N N . ILE A 1 98 ? 16.713 0.660 11.080 1.00 84.69 98 ILE A N 1
ATOM 723 C CA . ILE A 1 98 ? 15.655 0.675 10.064 1.00 84.69 98 ILE A CA 1
ATOM 724 C C . ILE A 1 98 ? 14.706 -0.510 10.275 1.00 84.69 98 ILE A C 1
ATOM 726 O O . ILE A 1 98 ? 13.489 -0.326 10.304 1.00 84.69 98 ILE A O 1
ATOM 730 N N . ILE A 1 99 ? 15.246 -1.718 10.474 1.00 87.62 99 ILE A N 1
ATOM 731 C CA . ILE A 1 99 ? 14.442 -2.943 10.608 1.00 87.62 99 ILE A CA 1
ATOM 732 C C . ILE A 1 99 ? 13.535 -2.878 11.840 1.00 87.62 99 ILE A C 1
ATOM 734 O O . ILE A 1 99 ? 12.346 -3.163 11.726 1.00 87.62 99 ILE A O 1
ATOM 738 N N . ILE A 1 100 ? 14.052 -2.487 13.011 1.00 89.31 100 ILE A N 1
ATOM 739 C CA . ILE A 1 100 ? 13.265 -2.496 14.254 1.00 89.31 100 ILE A CA 1
ATOM 740 C C . ILE A 1 100 ? 12.025 -1.590 14.135 1.00 89.31 100 ILE A C 1
ATOM 742 O O . ILE A 1 100 ? 10.924 -2.084 14.387 1.00 89.31 100 ILE A O 1
ATOM 746 N N . PRO A 1 101 ? 12.130 -0.316 13.700 1.00 85.19 101 PRO A N 1
ATOM 747 C CA . PRO A 1 101 ? 10.948 0.513 13.470 1.00 85.19 101 PRO A CA 1
ATOM 748 C C . PRO A 1 101 ? 9.969 -0.063 12.442 1.00 85.19 101 PRO A C 1
ATOM 750 O O . PRO A 1 101 ? 8.760 0.001 12.668 1.00 85.19 101 PRO A O 1
ATOM 753 N N . VAL A 1 102 ? 10.462 -0.653 11.345 1.00 85.56 102 VAL A N 1
ATOM 754 C CA . VAL A 1 102 ? 9.607 -1.287 10.324 1.00 85.56 102 VAL A CA 1
ATOM 755 C C . VAL A 1 102 ? 8.837 -2.478 10.908 1.00 85.56 102 VAL A C 1
ATOM 757 O O . VAL A 1 102 ? 7.645 -2.625 10.644 1.00 85.56 102 VAL A O 1
ATOM 760 N N . GLN A 1 103 ? 9.459 -3.277 11.778 1.00 89.50 103 GLN A N 1
ATOM 761 C CA . GLN A 1 103 ? 8.782 -4.411 12.413 1.00 89.50 103 GLN A CA 1
ATOM 762 C C . GLN A 1 103 ? 7.820 -3.985 13.530 1.00 89.50 103 GLN A C 1
ATOM 764 O O . GLN A 1 103 ? 6.757 -4.587 13.674 1.00 89.50 103 GLN A O 1
ATOM 769 N N . ILE A 1 104 ? 8.131 -2.922 14.283 1.00 88.38 104 ILE A N 1
ATOM 770 C CA . ILE A 1 104 ? 7.173 -2.307 15.220 1.00 88.38 104 ILE A CA 1
ATOM 771 C C . ILE A 1 104 ? 5.948 -1.801 14.453 1.00 88.38 104 ILE A C 1
ATOM 773 O O . ILE A 1 104 ? 4.815 -1.982 14.897 1.00 88.38 104 ILE A O 1
ATOM 777 N N . TYR A 1 105 ? 6.162 -1.202 13.281 1.00 83.19 105 TYR A N 1
ATOM 778 C CA . TYR A 1 105 ? 5.072 -0.810 12.400 1.00 83.19 105 TYR A CA 1
ATOM 779 C C . TYR A 1 105 ? 4.225 -2.017 11.969 1.00 83.19 105 TYR A C 1
ATOM 781 O O . TYR A 1 105 ? 3.006 -1.978 12.129 1.00 83.19 105 TYR A O 1
ATOM 789 N N . ASN A 1 106 ? 4.855 -3.099 11.502 1.00 87.56 106 ASN A N 1
ATOM 790 C CA . ASN A 1 106 ? 4.145 -4.307 11.076 1.00 87.56 106 ASN A CA 1
ATOM 791 C C . ASN A 1 106 ? 3.299 -4.914 12.211 1.00 87.56 106 ASN A C 1
ATOM 793 O O . ASN A 1 106 ? 2.153 -5.315 12.013 1.00 87.56 106 ASN A O 1
ATOM 797 N N . PHE A 1 107 ? 3.836 -4.902 13.433 1.00 89.56 107 PHE A N 1
ATOM 798 C CA . PHE A 1 107 ? 3.112 -5.310 14.635 1.00 89.56 107 PHE A CA 1
ATOM 799 C C . PHE A 1 107 ? 1.846 -4.466 14.861 1.00 89.56 107 PHE A C 1
ATOM 801 O O . PHE A 1 107 ? 0.762 -5.014 15.083 1.00 89.56 107 PHE A O 1
ATOM 808 N N . ILE A 1 108 ? 1.953 -3.137 14.772 1.00 89.19 108 ILE A N 1
ATOM 809 C CA . ILE A 1 108 ? 0.806 -2.224 14.914 1.00 89.19 108 ILE A CA 1
ATOM 810 C C . ILE A 1 108 ? -0.221 -2.472 13.801 1.00 89.19 108 ILE A C 1
ATOM 812 O O . ILE A 1 108 ? -1.426 -2.456 14.052 1.00 89.19 108 ILE A O 1
ATOM 816 N N . GLU A 1 109 ? 0.234 -2.744 12.579 1.00 87.38 109 GLU A N 1
ATOM 817 C CA . GLU A 1 109 ? -0.640 -3.054 11.447 1.00 87.38 109 GLU A CA 1
ATOM 818 C C . GLU A 1 109 ? -1.471 -4.319 11.697 1.00 87.38 109 GLU A C 1
ATOM 820 O O . GLU A 1 109 ? -2.697 -4.295 11.542 1.00 87.38 109 GLU A O 1
ATOM 825 N N . THR A 1 110 ? -0.845 -5.387 12.194 1.00 91.88 110 THR A N 1
ATOM 826 C CA . THR A 1 110 ? -1.558 -6.612 12.571 1.00 91.88 110 THR A CA 1
ATOM 827 C C . THR A 1 110 ? -2.587 -6.357 13.679 1.00 91.88 110 THR A C 1
ATOM 829 O O . THR A 1 110 ? -3.708 -6.860 13.581 1.00 91.88 110 THR A O 1
ATOM 832 N N . MET A 1 111 ? -2.284 -5.522 14.683 1.00 91.44 111 MET A N 1
ATOM 833 C CA . MET A 1 111 ? -3.274 -5.138 15.705 1.00 91.44 111 MET A CA 1
ATOM 834 C C . MET A 1 111 ? -4.470 -4.396 15.100 1.00 91.44 111 MET A C 1
ATOM 836 O O . MET A 1 111 ? -5.615 -4.777 15.345 1.00 91.44 111 MET A O 1
ATOM 840 N N . ASN A 1 112 ? -4.209 -3.382 14.272 1.00 88.94 112 ASN A N 1
ATOM 841 C CA . ASN A 1 112 ? -5.252 -2.574 13.637 1.00 88.94 112 ASN A CA 1
ATOM 842 C C . ASN A 1 112 ? -6.172 -3.426 12.750 1.00 88.94 112 ASN A C 1
ATOM 844 O O . ASN A 1 112 ? -7.377 -3.185 12.678 1.00 88.94 112 ASN A O 1
ATOM 848 N N . ASN A 1 113 ? -5.624 -4.439 12.075 1.00 90.25 113 ASN A N 1
ATOM 849 C CA . ASN A 1 113 ? -6.413 -5.351 11.248 1.00 90.25 113 ASN A CA 1
ATOM 850 C C . ASN A 1 113 ? -7.284 -6.298 12.085 1.00 90.25 113 ASN A C 1
ATOM 852 O O . ASN A 1 113 ? -8.422 -6.572 11.691 1.00 90.25 113 ASN A O 1
ATOM 856 N N . VAL A 1 114 ? -6.800 -6.751 13.247 1.00 93.38 114 VAL A N 1
ATOM 857 C CA . VAL A 1 114 ? -7.621 -7.518 14.197 1.00 93.38 114 VAL A CA 1
ATOM 858 C C . VAL A 1 114 ? -8.761 -6.653 14.739 1.00 93.38 114 VAL A C 1
ATOM 860 O O . VAL A 1 114 ? -9.913 -7.076 14.678 1.00 93.38 114 VAL A O 1
ATOM 863 N N . GLU A 1 115 ? -8.488 -5.416 15.155 1.00 90.19 115 GLU A N 1
ATOM 864 C CA . GLU A 1 115 ? -9.526 -4.469 15.595 1.00 90.19 115 GLU A CA 1
ATOM 865 C C . GLU A 1 115 ? -10.535 -4.166 14.471 1.00 90.19 115 GLU A C 1
ATOM 867 O O . GLU A 1 115 ? -11.751 -4.119 14.682 1.00 90.19 115 GLU A O 1
ATOM 872 N N . SER A 1 116 ? -10.053 -4.044 13.231 1.00 89.44 116 SER A N 1
ATOM 873 C CA . SER A 1 116 ? -10.917 -3.893 12.061 1.00 89.44 116 SER A CA 1
ATOM 874 C C . SER A 1 116 ? -11.866 -5.085 11.898 1.00 89.44 116 SER A C 1
ATOM 876 O O . SER A 1 116 ? -13.048 -4.883 11.612 1.00 89.44 116 SER A O 1
ATOM 878 N N . ALA A 1 117 ? -11.404 -6.318 12.115 1.00 91.75 117 ALA A N 1
ATOM 879 C CA . ALA A 1 117 ? -12.266 -7.499 12.095 1.00 91.75 117 ALA A CA 1
ATOM 880 C C . ALA A 1 117 ? -13.289 -7.499 13.248 1.00 91.75 117 ALA A C 1
ATOM 882 O O . ALA A 1 117 ? -14.472 -7.794 13.028 1.00 91.75 117 ALA A O 1
ATOM 883 N N . GLU A 1 118 ? -12.876 -7.071 14.443 1.00 92.56 118 GLU A N 1
ATOM 884 C CA . GLU A 1 118 ? -13.755 -6.959 15.611 1.00 92.56 118 GLU A CA 1
ATOM 885 C C . GLU A 1 118 ? -14.887 -5.950 15.396 1.00 92.56 118 GLU A C 1
ATOM 887 O O . GLU A 1 118 ? -16.020 -6.208 15.813 1.00 92.56 118 GLU A O 1
ATOM 892 N N . SER A 1 119 ? -14.631 -4.864 14.654 1.00 90.06 119 SER A N 1
ATOM 893 C CA . SER A 1 119 ? -15.648 -3.854 14.306 1.00 90.06 119 SER A CA 1
ATOM 894 C C . SER A 1 119 ? -16.849 -4.419 13.529 1.00 90.06 119 SER A C 1
ATOM 896 O O . SER A 1 119 ? -17.920 -3.813 13.506 1.00 90.06 119 SER A O 1
ATOM 898 N N . VAL A 1 120 ? -16.698 -5.598 12.910 1.00 90.25 120 VAL A N 1
ATOM 899 C CA . VAL A 1 120 ? -17.768 -6.330 12.208 1.00 90.25 120 VAL A CA 1
ATOM 900 C C . VAL A 1 120 ? -18.118 -7.665 12.872 1.00 90.25 120 VAL A C 1
ATOM 902 O O . VAL A 1 120 ? -18.703 -8.549 12.233 1.00 90.25 120 VAL A O 1
ATOM 905 N N . GLY A 1 121 ? -17.775 -7.812 14.152 1.00 91.06 121 GLY A N 1
ATOM 906 C CA . GLY A 1 121 ? -18.180 -8.922 15.011 1.00 91.06 121 GLY A CA 1
ATOM 907 C C . GLY A 1 121 ? -17.289 -10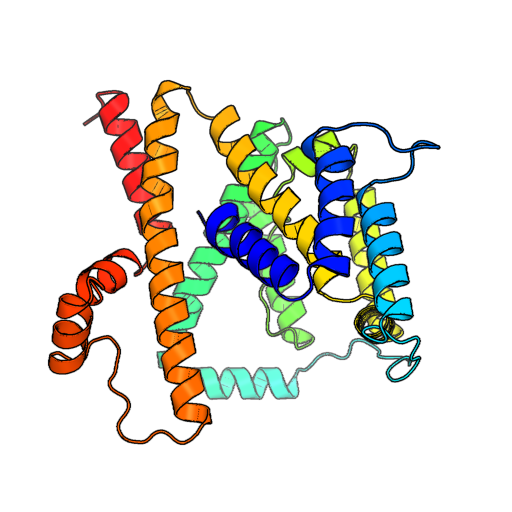.163 14.963 1.00 91.06 121 GLY A C 1
ATOM 908 O O . GLY A 1 121 ? -17.639 -11.149 15.609 1.00 91.06 121 GLY A O 1
ATOM 909 N N . ASP A 1 122 ? -16.161 -10.145 14.243 1.00 92.94 122 ASP A N 1
ATOM 910 C CA . ASP A 1 122 ? -15.225 -11.276 14.231 1.00 92.94 122 ASP A CA 1
ATOM 911 C C . ASP A 1 122 ? -14.082 -11.027 15.212 1.00 92.94 122 ASP A C 1
ATOM 913 O O . ASP A 1 122 ? -13.214 -10.194 14.970 1.00 92.94 122 ASP A O 1
ATOM 917 N N . LYS A 1 123 ? -14.090 -11.761 16.326 1.00 94.62 123 LYS A N 1
ATOM 918 C CA . LYS A 1 123 ? -13.067 -11.649 17.369 1.00 94.62 123 LYS A CA 1
ATOM 919 C C . LYS A 1 123 ? -11.962 -12.664 17.153 1.00 94.62 123 LYS A C 1
ATOM 921 O O . LYS A 1 123 ? -12.229 -13.865 17.096 1.00 94.62 123 LYS A O 1
ATOM 926 N N . TYR A 1 124 ? -10.729 -12.176 17.100 1.00 93.62 124 TYR A N 1
ATOM 927 C CA . TYR A 1 124 ? -9.539 -13.005 16.984 1.00 93.62 124 TYR A CA 1
ATOM 928 C C . TYR A 1 124 ? -8.563 -12.683 18.117 1.00 93.62 124 TYR A C 1
ATOM 930 O O . TYR A 1 124 ? -8.358 -11.514 18.437 1.00 93.62 124 TYR A O 1
ATOM 938 N N . PRO A 1 125 ? -7.935 -13.694 18.740 1.00 96.06 125 PRO A N 1
ATOM 939 C CA . PRO A 1 125 ? -6.936 -13.449 19.770 1.00 96.06 125 PRO A CA 1
ATOM 940 C C . PRO A 1 125 ? -5.711 -12.750 19.166 1.00 96.06 125 PRO A C 1
ATOM 942 O O . PRO A 1 125 ? -4.936 -13.373 18.439 1.00 96.06 125 PRO A O 1
ATOM 945 N N . VAL A 1 126 ? -5.518 -11.471 19.514 1.00 94.50 126 VAL A N 1
ATOM 946 C CA . VAL A 1 126 ? -4.438 -10.610 18.993 1.00 94.50 126 VAL A CA 1
ATOM 947 C C . VAL A 1 126 ? -3.075 -11.299 19.081 1.00 94.50 126 VAL A C 1
ATOM 949 O O . VAL A 1 126 ? -2.352 -11.344 18.092 1.00 94.50 126 VAL A O 1
ATOM 952 N N . LEU A 1 127 ? -2.744 -11.908 20.227 1.00 94.88 127 LEU A N 1
ATOM 953 C CA . LEU A 1 127 ? -1.471 -12.611 20.424 1.00 94.88 127 LEU A CA 1
ATOM 954 C C . LEU A 1 127 ? -1.248 -13.724 19.390 1.00 94.88 127 LEU A C 1
ATOM 956 O O . LEU A 1 127 ? -0.156 -13.845 18.840 1.00 94.88 127 LEU A O 1
ATOM 960 N N . ALA A 1 128 ? -2.275 -14.527 19.103 1.00 95.69 128 ALA A N 1
ATOM 961 C CA . ALA A 1 128 ? -2.149 -15.615 18.139 1.00 95.69 128 ALA A CA 1
ATOM 962 C C . ALA A 1 128 ? -1.983 -15.077 16.712 1.00 95.69 128 ALA A C 1
ATOM 964 O O . ALA A 1 128 ? -1.175 -15.612 15.954 1.00 95.69 128 ALA A O 1
ATOM 965 N N . CYS A 1 129 ? -2.701 -14.005 16.357 1.00 94.69 129 CYS A N 1
ATOM 966 C CA . CYS A 1 129 ? -2.539 -13.330 15.069 1.00 94.69 129 CYS A CA 1
ATOM 967 C C . CYS A 1 129 ? -1.109 -12.800 14.891 1.00 94.69 129 CYS A C 1
ATOM 969 O O . CYS A 1 129 ? -0.502 -13.054 13.857 1.00 94.69 129 CYS A O 1
ATOM 971 N N . GLN A 1 130 ? -0.549 -12.155 15.918 1.00 94.31 130 GLN A N 1
ATOM 972 C CA . GLN A 1 130 ? 0.820 -11.623 15.904 1.00 94.31 130 GLN A CA 1
ATOM 973 C C . GLN A 1 130 ? 1.879 -12.719 15.757 1.00 94.31 130 GLN A C 1
ATOM 975 O O . GLN A 1 130 ? 2.786 -12.606 14.937 1.00 94.31 130 GLN A O 1
ATOM 980 N N . ILE A 1 131 ? 1.756 -13.809 16.523 1.00 95.19 131 ILE A N 1
ATOM 981 C CA . ILE A 1 131 ? 2.689 -14.940 16.425 1.00 95.19 131 ILE A CA 1
ATOM 982 C C . ILE A 1 131 ? 2.604 -15.583 15.038 1.00 95.19 131 ILE A C 1
ATOM 984 O O . ILE A 1 131 ? 3.632 -15.879 14.436 1.00 95.19 131 ILE A O 1
ATOM 988 N N . THR A 1 132 ? 1.390 -15.781 14.519 1.00 94.50 132 THR A N 1
ATOM 989 C CA . THR A 1 132 ? 1.184 -16.387 13.195 1.00 94.50 132 THR A CA 1
ATOM 990 C C . THR A 1 132 ? 1.794 -15.527 12.093 1.00 94.50 132 THR A C 1
ATOM 992 O O . THR A 1 132 ? 2.449 -16.057 11.199 1.00 94.50 132 THR A O 1
ATOM 995 N N . ASP A 1 133 ? 1.625 -14.210 12.179 1.00 94.00 133 ASP A N 1
ATOM 996 C CA . ASP A 1 133 ? 2.212 -13.260 11.242 1.00 94.00 133 ASP A CA 1
ATOM 997 C C . ASP A 1 133 ? 3.750 -13.258 11.298 1.00 94.00 133 ASP A C 1
ATOM 999 O O . ASP A 1 133 ? 4.422 -13.433 10.281 1.00 94.00 133 ASP A O 1
ATOM 1003 N N . GLY A 1 134 ? 4.330 -13.180 12.499 1.00 94.25 134 GLY A N 1
ATOM 1004 C CA . GLY A 1 134 ? 5.783 -13.244 12.678 1.00 94.25 134 GLY A CA 1
ATOM 1005 C C . GLY A 1 134 ? 6.393 -14.557 12.174 1.00 94.25 134 GLY A C 1
ATOM 1006 O O . GLY A 1 134 ? 7.430 -14.545 11.508 1.00 94.25 134 GLY A O 1
ATOM 1007 N N . LEU A 1 135 ? 5.732 -15.692 12.430 1.00 95.31 135 LEU A N 1
ATOM 1008 C CA . LEU A 1 135 ? 6.145 -16.991 11.890 1.00 95.31 135 LEU A CA 1
ATOM 1009 C C . LEU A 1 135 ? 6.021 -17.036 10.365 1.00 95.31 135 LEU A C 1
ATOM 1011 O O . LEU A 1 135 ? 6.922 -17.549 9.706 1.00 95.31 135 LEU A O 1
ATOM 1015 N N . GLY A 1 136 ? 4.950 -16.477 9.799 1.00 94.06 136 GLY A N 1
ATOM 1016 C CA . GLY A 1 136 ? 4.773 -16.347 8.352 1.00 94.06 136 GLY A CA 1
ATOM 1017 C C . GLY A 1 136 ? 5.899 -15.540 7.707 1.00 94.06 136 GLY A C 1
ATOM 1018 O O . GLY A 1 136 ? 6.476 -15.979 6.714 1.00 94.06 136 GLY A O 1
ATOM 1019 N N . THR A 1 137 ? 6.283 -14.424 8.326 1.00 94.06 137 THR A N 1
ATOM 1020 C CA . THR A 1 137 ? 7.421 -13.600 7.897 1.00 94.06 137 THR A CA 1
ATOM 1021 C C . THR A 1 137 ? 8.739 -14.370 7.976 1.00 94.06 137 THR A C 1
ATOM 1023 O O . THR A 1 137 ? 9.508 -14.360 7.018 1.00 94.06 137 THR A O 1
ATOM 1026 N N . ALA A 1 138 ? 9.002 -15.075 9.082 1.00 93.06 138 ALA A N 1
ATOM 1027 C CA . ALA A 1 138 ? 10.229 -15.855 9.251 1.00 93.06 138 ALA A CA 1
ATOM 1028 C C . ALA A 1 138 ? 10.328 -17.009 8.239 1.00 93.06 138 ALA A C 1
ATOM 1030 O O . ALA A 1 138 ? 11.385 -17.228 7.646 1.00 93.06 138 ALA A O 1
ATOM 1031 N N . LEU A 1 139 ? 9.218 -17.715 8.000 1.00 93.69 139 LEU A N 1
ATOM 1032 C CA . LEU A 1 139 ? 9.133 -18.746 6.967 1.00 93.69 139 LEU A CA 1
ATOM 1033 C C . LEU A 1 139 ? 9.334 -18.140 5.577 1.00 93.69 139 LEU A C 1
ATOM 1035 O O . LEU A 1 139 ? 10.129 -18.660 4.805 1.00 93.69 139 LEU A O 1
ATOM 1039 N N . GLY A 1 140 ? 8.682 -17.017 5.271 1.00 92.88 140 GLY A N 1
ATOM 1040 C CA . GLY A 1 140 ? 8.888 -16.292 4.019 1.00 92.88 140 GLY A CA 1
ATOM 1041 C C . GLY A 1 140 ? 10.358 -15.941 3.800 1.00 92.88 140 GLY A C 1
ATOM 1042 O O . GLY A 1 140 ? 10.900 -16.246 2.741 1.00 92.88 140 GLY A O 1
ATOM 1043 N N . GLY A 1 141 ? 11.020 -15.374 4.812 1.00 92.19 141 GLY A N 1
ATOM 1044 C CA . GLY A 1 141 ? 12.445 -15.040 4.766 1.00 92.19 141 GLY A CA 1
ATOM 1045 C C . GLY A 1 141 ? 13.342 -16.260 4.541 1.00 92.19 141 GLY A C 1
ATOM 1046 O O . GLY A 1 141 ? 14.278 -16.189 3.747 1.00 92.19 141 GLY A O 1
ATOM 1047 N N . LEU A 1 142 ? 13.021 -17.410 5.147 1.00 93.38 142 LEU A N 1
ATOM 1048 C CA . LEU A 1 142 ? 13.735 -18.668 4.898 1.00 93.38 142 LEU A CA 1
ATOM 1049 C C . LEU A 1 142 ? 13.646 -19.113 3.429 1.00 93.38 142 LEU A C 1
ATOM 1051 O O . LEU A 1 142 ? 14.595 -19.694 2.910 1.00 93.38 142 LEU A O 1
ATOM 1055 N N . PHE A 1 143 ? 12.533 -18.839 2.751 1.00 92.94 143 PHE A N 1
ATOM 1056 C CA . PHE A 1 143 ? 12.354 -19.109 1.320 1.00 92.94 143 PHE A CA 1
ATOM 1057 C C . PHE A 1 143 ? 12.720 -17.908 0.427 1.00 92.94 143 PHE A C 1
ATOM 1059 O O . PHE A 1 143 ? 12.364 -17.889 -0.748 1.00 92.94 143 PHE A O 1
ATOM 1066 N N . GLY A 1 144 ? 13.438 -16.914 0.964 1.00 89.62 144 GLY A N 1
ATOM 1067 C CA . GLY A 1 144 ? 13.973 -15.790 0.195 1.00 89.62 144 GLY A CA 1
ATOM 1068 C C . GLY A 1 144 ? 13.004 -14.625 -0.031 1.00 89.62 144 GLY A C 1
ATOM 1069 O O . GLY A 1 144 ? 13.303 -13.752 -0.842 1.00 89.62 144 GLY A O 1
ATOM 1070 N N . SER A 1 145 ? 11.859 -14.567 0.662 1.00 90.88 145 SER A N 1
ATOM 1071 C CA . SER A 1 145 ? 10.986 -13.385 0.625 1.00 90.88 145 SER A CA 1
ATOM 1072 C C . SER A 1 145 ? 11.679 -12.196 1.299 1.00 90.88 145 SER A C 1
ATOM 1074 O O . SER A 1 145 ? 11.959 -12.269 2.497 1.00 90.88 145 SER A O 1
ATOM 1076 N N . PRO A 1 146 ? 11.894 -11.071 0.592 1.00 88.19 146 PRO A N 1
ATOM 1077 C CA . PRO A 1 146 ? 12.429 -9.855 1.196 1.00 88.19 146 PRO A CA 1
ATOM 1078 C C . PRO A 1 146 ? 11.335 -9.008 1.868 1.00 88.19 146 PRO A C 1
ATOM 1080 O O . PRO A 1 146 ? 11.630 -7.967 2.451 1.00 88.19 146 PRO A O 1
ATOM 1083 N N . PHE A 1 147 ? 10.067 -9.419 1.759 1.00 87.56 147 PHE A N 1
ATOM 1084 C CA . PHE A 1 147 ? 8.918 -8.672 2.257 1.00 87.56 147 PHE A CA 1
ATOM 1085 C C . PHE A 1 147 ? 8.324 -9.342 3.504 1.00 87.56 147 PHE A C 1
ATOM 1087 O O . PHE A 1 147 ? 8.068 -10.552 3.464 1.00 87.56 147 PHE A O 1
ATOM 1094 N N . PRO A 1 148 ? 8.080 -8.582 4.590 1.00 88.38 148 PRO A N 1
ATOM 1095 C CA . PRO A 1 148 ? 7.349 -9.084 5.745 1.00 88.38 148 PRO A CA 1
ATOM 1096 C C . PRO A 1 148 ? 5.879 -9.342 5.398 1.00 88.38 148 PRO A C 1
ATOM 1098 O O . PRO A 1 148 ? 5.310 -8.717 4.498 1.00 88.38 148 PRO A O 1
ATOM 1101 N N . THR A 1 149 ? 5.265 -10.276 6.116 1.00 89.69 149 THR A N 1
ATOM 1102 C CA . THR A 1 149 ? 3.827 -10.545 6.037 1.00 89.69 149 THR A CA 1
ATOM 1103 C C . THR A 1 149 ? 3.062 -9.662 7.020 1.00 89.69 149 THR A C 1
ATOM 1105 O O . THR A 1 149 ? 3.647 -9.115 7.948 1.00 89.69 149 THR A O 1
ATOM 1108 N N . THR A 1 150 ? 1.751 -9.529 6.805 1.00 87.25 150 THR A N 1
ATOM 1109 C CA . THR A 1 150 ? 0.804 -8.973 7.781 1.00 87.25 150 THR A CA 1
ATOM 1110 C C . THR A 1 150 ? -0.588 -9.576 7.567 1.00 87.25 150 THR A C 1
ATOM 1112 O O . THR A 1 150 ? -0.849 -10.249 6.560 1.00 87.25 150 THR A O 1
ATOM 1115 N N . VAL A 1 151 ? -1.510 -9.344 8.503 1.00 87.56 151 VAL A N 1
ATOM 1116 C CA . VAL A 1 151 ? -2.923 -9.718 8.348 1.00 87.56 151 VAL A CA 1
ATOM 1117 C C . VAL A 1 151 ? -3.561 -8.915 7.209 1.00 87.56 151 VAL A C 1
ATOM 1119 O O . VAL A 1 151 ? -3.326 -7.722 7.057 1.00 87.56 151 VAL A O 1
ATOM 1122 N N . TYR A 1 152 ? -4.412 -9.562 6.408 1.00 80.50 152 TYR A N 1
ATOM 1123 C CA . TYR A 1 152 ? -5.089 -8.913 5.283 1.00 80.50 152 TYR A CA 1
ATOM 1124 C C . TYR A 1 152 ? -5.915 -7.695 5.723 1.00 80.50 152 TYR A C 1
ATOM 1126 O O . TYR A 1 152 ? -6.879 -7.809 6.484 1.00 80.50 152 TYR A O 1
ATOM 1134 N N . ILE A 1 153 ? -5.584 -6.534 5.158 1.00 82.62 153 ILE A N 1
ATOM 1135 C CA . ILE A 1 153 ? -6.300 -5.284 5.412 1.00 82.62 153 ILE A CA 1
ATOM 1136 C C . ILE A 1 153 ? -7.685 -5.321 4.762 1.00 82.62 153 ILE A C 1
ATOM 1138 O O . ILE A 1 153 ? -7.861 -5.797 3.639 1.00 82.62 153 ILE A O 1
ATOM 1142 N N . GLY A 1 154 ? -8.679 -4.740 5.436 1.00 80.69 154 GLY A N 1
ATOM 1143 C CA . GLY A 1 154 ? -10.013 -4.552 4.865 1.00 80.69 154 GLY A CA 1
ATOM 1144 C C . GLY A 1 154 ? -10.946 -5.741 5.077 1.00 80.69 154 GLY A C 1
ATOM 1145 O O . GLY A 1 154 ? -11.903 -5.901 4.316 1.00 80.69 154 GLY A O 1
ATOM 1146 N N . HIS A 1 155 ? -10.719 -6.541 6.125 1.00 89.00 155 HIS A N 1
ATOM 1147 C CA . HIS A 1 155 ? -11.606 -7.633 6.548 1.00 89.00 155 HIS A CA 1
ATOM 1148 C C . HIS A 1 155 ? -13.102 -7.258 6.515 1.00 89.00 155 HIS A C 1
ATOM 1150 O O . HIS A 1 155 ? -13.872 -7.988 5.886 1.00 89.00 155 HIS A O 1
ATOM 1156 N N . PRO A 1 156 ? -13.549 -6.090 7.032 1.00 88.31 156 PRO A N 1
ATOM 1157 C CA . PRO A 1 156 ? -14.943 -5.661 6.892 1.00 88.31 156 PRO A CA 1
ATOM 1158 C C . PRO A 1 156 ? -15.437 -5.555 5.447 1.00 88.31 156 PRO A C 1
ATOM 1160 O O . PRO A 1 156 ? -16.589 -5.882 5.162 1.00 88.31 156 PRO A O 1
ATOM 1163 N N . ALA A 1 157 ? -14.599 -5.071 4.527 1.00 85.00 157 ALA A N 1
ATOM 1164 C CA . ALA A 1 157 ? -14.963 -4.932 3.122 1.00 85.00 157 ALA A CA 1
ATOM 1165 C C . ALA A 1 157 ? -15.134 -6.305 2.466 1.00 85.00 157 ALA A C 1
ATOM 1167 O O . ALA A 1 157 ? -16.170 -6.551 1.849 1.00 85.00 157 ALA A O 1
ATOM 1168 N N . TYR A 1 158 ? -14.186 -7.221 2.674 1.00 85.62 158 TYR A N 1
ATOM 1169 C CA . TYR A 1 158 ? -14.269 -8.583 2.143 1.00 85.62 158 TYR A CA 1
ATOM 1170 C C . TYR A 1 158 ? -15.422 -9.384 2.754 1.00 85.62 158 TYR A C 1
ATOM 1172 O O . TYR A 1 158 ? -16.150 -10.061 2.025 1.00 85.62 158 TYR A O 1
ATOM 1180 N N . LYS A 1 159 ? -15.671 -9.246 4.061 1.00 87.75 159 LYS A N 1
ATOM 1181 C CA . LYS A 1 159 ? -16.822 -9.874 4.726 1.00 87.75 159 LYS A CA 1
ATOM 1182 C C . LYS A 1 159 ? -18.147 -9.413 4.117 1.00 87.75 159 LYS A C 1
ATOM 1184 O O . LYS A 1 159 ? -19.027 -10.234 3.870 1.00 87.75 159 LYS A O 1
ATOM 1189 N N . ARG A 1 160 ? -18.283 -8.120 3.795 1.00 84.94 160 ARG A N 1
ATOM 1190 C CA . ARG A 1 160 ? -19.470 -7.589 3.094 1.00 84.94 160 ARG A CA 1
ATOM 1191 C C . ARG A 1 160 ? -19.639 -8.130 1.674 1.00 84.94 160 ARG A C 1
ATOM 1193 O O . ARG A 1 160 ? -20.763 -8.149 1.184 1.00 84.94 160 ARG A O 1
ATOM 1200 N N . LEU A 1 161 ? -18.559 -8.575 1.034 1.00 85.06 161 LEU A N 1
ATOM 1201 C CA . LEU A 1 161 ? -18.592 -9.267 -0.260 1.00 85.06 161 LEU A CA 1
ATOM 1202 C C . LEU A 1 161 ? -18.891 -10.773 -0.121 1.00 85.06 161 LEU A C 1
ATOM 1204 O O . LEU A 1 161 ? -18.933 -11.481 -1.122 1.00 85.06 161 LEU A O 1
ATOM 1208 N N . GLY A 1 162 ? -19.106 -11.274 1.101 1.00 87.50 162 GLY A N 1
ATOM 1209 C CA . GLY A 1 162 ? -19.379 -12.685 1.371 1.00 87.50 162 GLY A CA 1
ATOM 1210 C C . GLY A 1 162 ? -18.130 -13.564 1.462 1.00 87.50 162 GLY A C 1
ATOM 1211 O O . GLY A 1 162 ? -18.260 -14.789 1.504 1.00 87.50 162 GLY A O 1
ATOM 1212 N N . ALA A 1 163 ? -16.930 -12.974 1.509 1.00 88.31 163 ALA A N 1
ATOM 1213 C CA . ALA A 1 163 ? -15.693 -13.729 1.673 1.00 88.31 163 ALA A CA 1
ATOM 1214 C C . ALA A 1 163 ? -15.647 -14.431 3.042 1.00 88.31 163 ALA A C 1
ATOM 1216 O O . ALA A 1 163 ? -16.101 -13.903 4.058 1.00 88.31 163 ALA A O 1
ATOM 1217 N N . ARG A 1 164 ? -15.081 -15.641 3.059 1.00 89.06 164 ARG A N 1
ATOM 1218 C CA . ARG A 1 164 ? -14.882 -16.480 4.254 1.00 89.06 164 ARG A CA 1
ATOM 1219 C C . ARG A 1 164 ? -13.471 -17.073 4.237 1.00 89.06 164 ARG A C 1
ATOM 1221 O O . ARG A 1 164 ? -12.738 -16.874 3.274 1.00 89.06 164 ARG A O 1
ATOM 1228 N N . ALA A 1 165 ? -13.111 -17.869 5.244 1.00 89.00 165 ALA A N 1
ATOM 1229 C CA . ALA A 1 165 ? -11.799 -18.525 5.321 1.00 89.00 165 ALA A CA 1
ATOM 1230 C C . ALA A 1 165 ? -11.416 -19.303 4.042 1.00 89.00 165 ALA A C 1
ATOM 1232 O O . ALA A 1 165 ? -10.269 -19.251 3.612 1.00 89.00 165 ALA A O 1
ATOM 1233 N N . GLY A 1 166 ? -12.384 -19.949 3.378 1.00 91.06 166 GLY A N 1
ATOM 1234 C CA . GLY A 1 166 ? -12.147 -20.643 2.106 1.00 91.06 166 GLY A CA 1
ATOM 1235 C C . GLY A 1 166 ? -11.669 -19.727 0.972 1.00 91.06 166 GLY A C 1
ATOM 1236 O O . GLY A 1 166 ? -10.869 -20.155 0.150 1.00 91.06 166 GLY A O 1
ATOM 1237 N N . TYR A 1 167 ? -12.094 -18.457 0.952 1.00 90.25 167 TYR A N 1
ATOM 1238 C CA . TYR A 1 167 ? -11.593 -17.471 -0.010 1.00 90.25 167 TYR A CA 1
ATOM 1239 C C . TYR A 1 167 ? -10.114 -17.163 0.244 1.00 90.25 167 TYR A C 1
ATOM 1241 O O . TYR A 1 167 ? -9.315 -17.233 -0.682 1.00 90.25 167 TYR A O 1
ATOM 1249 N N . ALA A 1 168 ? -9.735 -16.895 1.498 1.00 89.31 168 ALA A N 1
ATOM 1250 C CA . ALA A 1 168 ? -8.343 -16.626 1.862 1.00 89.31 168 ALA A CA 1
ATOM 1251 C C . ALA A 1 168 ? -7.425 -17.824 1.558 1.00 89.31 168 ALA A C 1
ATOM 1253 O O . ALA A 1 168 ? -6.358 -17.648 0.971 1.00 89.31 168 ALA A O 1
ATOM 1254 N N . LEU A 1 169 ? -7.868 -19.046 1.878 1.00 92.56 169 LEU A N 1
ATOM 1255 C CA . LEU A 1 169 ? -7.150 -20.274 1.519 1.00 92.56 169 LEU A CA 1
ATOM 1256 C C . LEU A 1 169 ? -7.027 -20.438 0.001 1.00 92.56 169 LEU A C 1
ATOM 1258 O O . LEU A 1 169 ? -5.948 -20.750 -0.491 1.00 92.56 169 LEU A O 1
ATOM 1262 N N . GLY A 1 170 ? -8.107 -20.193 -0.744 1.00 94.62 170 GLY A N 1
ATOM 1263 C CA . GLY A 1 170 ? -8.098 -20.245 -2.205 1.00 94.62 170 GLY A CA 1
ATOM 1264 C C . GLY A 1 170 ? -7.095 -19.267 -2.814 1.00 94.62 170 GLY A C 1
ATOM 1265 O O . GLY A 1 170 ? -6.316 -19.663 -3.676 1.00 94.62 170 GLY A O 1
ATOM 1266 N N . VAL A 1 171 ? -7.052 -18.024 -2.323 1.00 91.81 171 VAL A N 1
ATOM 1267 C CA . VAL A 1 171 ? -6.049 -17.028 -2.734 1.00 91.81 171 VAL A CA 1
ATOM 1268 C C . VAL A 1 171 ? -4.636 -17.550 -2.461 1.00 91.81 171 VAL A C 1
ATOM 1270 O O . VAL A 1 171 ? -3.813 -17.568 -3.374 1.00 91.81 171 VAL A O 1
ATOM 1273 N N . GLY A 1 172 ? -4.370 -18.046 -1.248 1.00 92.19 172 GLY A N 1
ATOM 1274 C CA . GLY A 1 172 ? -3.067 -18.613 -0.889 1.00 92.19 172 GLY A CA 1
ATOM 1275 C C . GLY A 1 172 ? -2.643 -19.770 -1.799 1.00 92.19 172 GLY A C 1
ATOM 1276 O O . GLY A 1 172 ? -1.519 -19.780 -2.293 1.00 92.19 172 GLY A O 1
ATOM 1277 N N . LEU A 1 173 ? -3.552 -20.704 -2.093 1.00 95.31 173 LEU A N 1
ATOM 1278 C CA . LEU A 1 173 ? -3.286 -21.834 -2.990 1.00 95.31 173 LEU A CA 1
ATOM 1279 C C . LEU A 1 173 ? -3.030 -21.382 -4.432 1.00 95.31 173 LEU A C 1
ATOM 1281 O O . LEU A 1 173 ? -2.100 -21.877 -5.065 1.00 95.31 173 LEU A O 1
ATOM 1285 N N . VAL A 1 174 ? -3.815 -20.430 -4.946 1.00 95.00 174 VAL A N 1
ATOM 1286 C CA . VAL A 1 174 ? -3.631 -19.887 -6.301 1.00 95.00 174 VAL A CA 1
ATOM 1287 C C . VAL A 1 174 ? -2.261 -19.228 -6.440 1.00 95.00 174 VAL A C 1
ATOM 1289 O O . VAL A 1 174 ? -1.571 -19.495 -7.418 1.00 95.00 174 VAL A O 1
ATOM 1292 N N . PHE A 1 175 ? -1.829 -18.425 -5.465 1.00 92.69 175 PHE A N 1
ATOM 1293 C CA . PHE A 1 175 ? -0.499 -17.807 -5.502 1.00 92.69 175 PHE A CA 1
ATOM 1294 C C . PHE A 1 175 ? 0.630 -18.810 -5.264 1.00 92.69 175 PHE A C 1
ATOM 1296 O O . PHE A 1 175 ? 1.680 -18.684 -5.891 1.00 92.69 175 PHE A O 1
ATOM 1303 N N . PHE A 1 176 ? 0.424 -19.822 -4.420 1.00 93.25 176 PHE A N 1
ATOM 1304 C CA . PHE A 1 176 ? 1.407 -20.877 -4.183 1.00 93.25 176 PHE A CA 1
ATOM 1305 C C . PHE A 1 176 ? 1.664 -21.695 -5.453 1.00 93.25 176 PHE A C 1
ATOM 1307 O O . PHE A 1 176 ? 2.792 -21.747 -5.942 1.00 93.25 176 PHE A O 1
ATOM 1314 N N . PHE A 1 177 ? 0.615 -22.269 -6.048 1.00 94.69 177 PHE A N 1
ATOM 1315 C CA . PHE A 1 177 ? 0.750 -23.020 -7.296 1.00 94.69 177 PHE A CA 1
ATOM 1316 C C . PHE A 1 177 ? 1.107 -22.110 -8.471 1.00 94.69 177 PHE A C 1
ATOM 1318 O O . PHE A 1 177 ? 1.918 -22.487 -9.309 1.00 94.69 177 PHE A O 1
ATOM 1325 N N . GLY A 1 178 ? 0.566 -20.893 -8.512 1.00 94.75 178 GLY A N 1
ATOM 1326 C CA . GLY A 1 178 ? 0.916 -19.901 -9.522 1.00 94.75 178 GLY A CA 1
ATOM 1327 C C . GLY A 1 178 ? 2.404 -19.561 -9.508 1.00 94.75 178 GLY A C 1
ATOM 1328 O O . GLY A 1 178 ? 3.011 -19.461 -10.569 1.00 94.75 178 GLY A O 1
ATOM 1329 N N . SER A 1 179 ? 3.009 -19.451 -8.324 1.00 93.44 179 SER A N 1
ATOM 1330 C CA . SER A 1 179 ? 4.456 -19.256 -8.180 1.00 93.44 179 SER A CA 1
ATOM 1331 C C . SER A 1 179 ? 5.239 -20.501 -8.599 1.00 93.44 179 SER A C 1
ATOM 1333 O O . SER A 1 179 ? 6.192 -20.374 -9.362 1.00 93.44 179 SER A O 1
ATOM 1335 N N . ILE A 1 180 ? 4.801 -21.702 -8.194 1.00 94.88 180 ILE A N 1
ATOM 1336 C CA . ILE A 1 180 ? 5.452 -22.963 -8.597 1.00 94.88 180 ILE A CA 1
ATOM 1337 C C . ILE A 1 180 ? 5.471 -23.121 -10.113 1.00 94.88 180 ILE A C 1
ATOM 1339 O O . ILE A 1 180 ? 6.473 -23.556 -10.664 1.00 94.88 180 ILE A O 1
ATOM 1343 N N . PHE A 1 181 ? 4.388 -22.766 -10.797 1.00 95.69 181 PHE A N 1
ATOM 1344 C CA . PHE A 1 181 ? 4.299 -22.928 -12.245 1.00 95.69 181 PHE A CA 1
ATOM 1345 C C . PHE A 1 181 ? 4.808 -21.712 -13.043 1.00 95.69 181 PHE A C 1
ATOM 1347 O O . PHE A 1 181 ? 4.681 -21.677 -14.266 1.00 95.69 181 PHE A O 1
ATOM 1354 N N . GLY A 1 182 ? 5.343 -20.679 -12.380 1.00 93.00 182 GLY A N 1
ATOM 1355 C CA . GLY A 1 182 ? 5.763 -19.437 -13.044 1.00 93.00 182 GLY A CA 1
ATOM 1356 C C . GLY A 1 182 ? 4.607 -18.622 -13.644 1.00 93.00 182 GLY A C 1
ATOM 1357 O O . GLY A 1 182 ? 4.819 -17.685 -14.413 1.00 93.00 182 GLY A O 1
ATOM 1358 N N . LEU A 1 183 ? 3.359 -18.933 -13.281 1.00 94.38 183 LEU A N 1
ATOM 1359 C CA . LEU A 1 183 ? 2.167 -18.250 -13.789 1.00 94.38 183 LEU A CA 1
ATOM 1360 C C . LEU A 1 183 ? 2.062 -16.804 -13.297 1.00 94.38 183 LEU A C 1
ATOM 1362 O O . LEU A 1 183 ? 1.384 -15.999 -13.926 1.00 94.38 183 LEU A O 1
ATOM 1366 N N . VAL A 1 184 ? 2.743 -16.446 -12.206 1.00 90.56 184 VAL A N 1
ATOM 1367 C CA . VAL A 1 184 ? 2.817 -15.049 -11.748 1.00 90.56 184 VAL A CA 1
ATOM 1368 C C . VAL A 1 184 ? 3.527 -14.174 -12.789 1.00 90.56 184 VAL A C 1
ATOM 1370 O O . VAL A 1 184 ? 3.047 -13.080 -13.084 1.00 90.56 184 VAL A O 1
ATOM 1373 N N . ALA A 1 185 ? 4.610 -14.670 -13.401 1.00 89.25 185 ALA A N 1
ATOM 1374 C CA . ALA A 1 185 ? 5.309 -13.969 -14.481 1.00 89.25 185 ALA A CA 1
ATOM 1375 C C . ALA A 1 185 ? 4.422 -13.851 -15.730 1.00 89.25 185 ALA A C 1
ATOM 1377 O O . ALA A 1 185 ? 4.273 -12.763 -16.287 1.00 89.25 185 ALA A O 1
ATOM 1378 N N . PHE A 1 186 ? 3.741 -14.942 -16.099 1.00 93.06 186 PHE A N 1
ATOM 1379 C CA . PHE A 1 186 ? 2.742 -14.940 -17.172 1.00 93.06 186 PHE A CA 1
ATOM 1380 C C . PHE A 1 186 ? 1.648 -13.884 -16.942 1.00 93.06 186 PHE A C 1
ATOM 1382 O O . PHE A 1 186 ? 1.356 -13.082 -17.828 1.00 93.06 186 PHE A O 1
ATOM 1389 N N . MET A 1 187 ? 1.068 -13.837 -15.737 1.00 92.12 187 MET A N 1
ATOM 1390 C CA . MET A 1 187 ? 0.056 -12.841 -15.380 1.00 92.12 187 MET A CA 1
ATOM 1391 C C . MET A 1 187 ? 0.611 -11.414 -15.422 1.00 92.12 187 MET A C 1
ATOM 1393 O O . MET A 1 187 ? -0.118 -10.511 -15.821 1.00 92.12 187 MET A O 1
ATOM 1397 N N . GLY A 1 188 ? 1.880 -11.209 -15.059 1.00 91.56 188 GLY A N 1
ATOM 1398 C CA . GLY A 1 188 ? 2.552 -9.909 -15.148 1.00 91.56 188 GLY A CA 1
ATOM 1399 C C . GLY A 1 188 ? 2.710 -9.390 -16.581 1.00 91.56 188 GLY A C 1
ATOM 1400 O O . GLY A 1 188 ? 2.582 -8.189 -16.802 1.00 91.56 188 GLY A O 1
ATOM 1401 N N . ASN A 1 189 ? 2.924 -10.282 -17.554 1.00 91.31 189 ASN A N 1
ATOM 1402 C CA . ASN A 1 189 ? 2.980 -9.927 -18.979 1.00 91.31 189 ASN A CA 1
ATOM 1403 C C . ASN A 1 189 ? 1.586 -9.687 -19.580 1.00 91.31 189 ASN A C 1
ATOM 1405 O O . ASN A 1 189 ? 1.408 -8.827 -20.449 1.00 91.31 189 ASN A O 1
ATOM 1409 N N . LEU A 1 190 ? 0.601 -10.459 -19.118 1.00 95.00 190 LEU A N 1
ATOM 1410 C CA . LEU A 1 190 ? -0.761 -10.440 -19.641 1.00 95.00 190 LEU A CA 1
ATOM 1411 C C . LEU A 1 190 ? -1.587 -9.267 -19.106 1.00 95.00 190 LEU A C 1
ATOM 1413 O O . LEU A 1 190 ? -2.400 -8.707 -19.837 1.00 95.00 190 LEU A O 1
ATOM 1417 N N . ILE A 1 191 ? -1.429 -8.928 -17.828 1.00 95.00 191 ILE A N 1
ATOM 1418 C CA . ILE A 1 191 ? -2.288 -7.967 -17.141 1.00 95.00 191 ILE A CA 1
ATOM 1419 C C . ILE A 1 191 ? -1.515 -6.658 -16.951 1.00 95.00 191 ILE A C 1
ATOM 1421 O O . ILE A 1 191 ? -0.588 -6.604 -16.138 1.00 95.00 191 ILE A O 1
ATOM 1425 N N . PRO A 1 192 ? -1.924 -5.564 -17.613 1.00 93.94 192 PRO A N 1
ATOM 1426 C CA . PRO A 1 192 ? -1.247 -4.288 -17.457 1.00 93.94 192 PRO A CA 1
ATOM 1427 C C . PRO A 1 192 ? -1.463 -3.755 -16.037 1.00 93.94 192 PRO A C 1
ATOM 1429 O O . PRO A 1 192 ? -2.564 -3.834 -15.481 1.00 93.94 192 PRO A O 1
ATOM 1432 N N . GLN A 1 193 ? -0.435 -3.138 -15.450 1.00 92.75 193 GLN A N 1
ATOM 1433 C CA . GLN A 1 193 ? -0.508 -2.619 -14.076 1.00 92.75 193 GLN A CA 1
ATOM 1434 C C . GLN A 1 193 ? -1.673 -1.635 -13.871 1.00 92.75 193 GLN A C 1
ATOM 1436 O O . GLN A 1 193 ? -2.304 -1.620 -12.811 1.00 92.75 193 GLN A O 1
ATOM 1441 N N . ALA A 1 194 ? -2.005 -0.858 -14.906 1.00 94.19 194 ALA A N 1
ATOM 1442 C CA . ALA A 1 194 ? -3.127 0.074 -14.899 1.00 94.19 194 ALA A CA 1
ATOM 1443 C C . ALA A 1 194 ? -4.497 -0.612 -14.734 1.00 94.19 194 ALA A C 1
ATOM 1445 O O . ALA A 1 194 ? -5.405 0.002 -14.182 1.00 94.19 194 ALA A O 1
ATOM 1446 N N . ALA A 1 195 ? -4.654 -1.878 -15.144 1.00 95.06 195 ALA A N 1
ATOM 1447 C CA . ALA A 1 195 ? -5.890 -2.643 -14.949 1.00 95.06 195 ALA A CA 1
ATOM 1448 C C . ALA A 1 195 ? -6.049 -3.166 -13.510 1.00 95.06 195 ALA A C 1
ATOM 1450 O O . ALA A 1 195 ? -7.171 -3.339 -13.036 1.00 95.06 195 ALA A O 1
ATOM 1451 N N . VAL A 1 196 ? -4.939 -3.391 -12.798 1.00 93.88 196 VAL A N 1
ATOM 1452 C CA . VAL A 1 196 ? -4.937 -3.866 -11.400 1.00 93.88 196 VAL A CA 1
ATOM 1453 C C . VAL A 1 196 ? -5.085 -2.705 -10.414 1.00 93.88 196 VAL A C 1
ATOM 1455 O O . VAL A 1 196 ? -5.752 -2.839 -9.385 1.00 93.88 196 VAL A O 1
ATOM 1458 N N . ALA A 1 197 ? -4.495 -1.548 -10.731 1.00 95.38 197 ALA A N 1
ATOM 1459 C CA . ALA A 1 197 ? -4.471 -0.369 -9.866 1.00 95.38 197 ALA A CA 1
ATOM 1460 C C . ALA A 1 197 ? -5.849 0.047 -9.290 1.00 95.38 197 ALA A C 1
ATOM 1462 O O . ALA A 1 197 ? -5.905 0.362 -8.099 1.00 95.38 197 ALA A O 1
ATOM 1463 N N . PRO A 1 198 ? -6.979 -0.015 -10.024 1.00 95.31 198 PRO A N 1
ATOM 1464 C CA . PRO A 1 198 ? -8.299 0.305 -9.478 1.00 95.31 198 PRO A CA 1
ATOM 1465 C C . PRO A 1 198 ? -8.710 -0.482 -8.232 1.00 95.31 198 PRO A C 1
ATOM 1467 O O . PRO A 1 198 ? -9.404 0.057 -7.370 1.00 95.31 198 PRO A O 1
ATOM 1470 N N . ILE A 1 199 ? -8.266 -1.734 -8.090 1.00 92.38 199 ILE A N 1
ATOM 1471 C CA . ILE A 1 199 ? -8.554 -2.534 -6.890 1.00 92.38 199 ILE A CA 1
ATOM 1472 C C . ILE A 1 199 ? -7.911 -1.884 -5.658 1.00 92.38 199 ILE A C 1
ATOM 1474 O O . ILE A 1 199 ? -8.538 -1.818 -4.602 1.00 92.38 199 ILE A O 1
ATOM 1478 N N . LEU A 1 200 ? -6.702 -1.328 -5.795 1.00 92.56 200 LEU A N 1
ATOM 1479 C CA . LEU A 1 200 ? -6.025 -0.602 -4.715 1.00 92.56 200 LEU A CA 1
ATOM 1480 C C . LEU A 1 200 ? -6.769 0.687 -4.342 1.00 92.56 200 LEU A C 1
ATOM 1482 O O . LEU A 1 200 ? -6.830 1.032 -3.162 1.00 92.56 200 LEU A O 1
ATOM 1486 N N . VAL A 1 201 ? -7.384 1.364 -5.320 1.00 93.75 201 VAL A N 1
ATOM 1487 C CA . VAL A 1 201 ? -8.266 2.517 -5.065 1.00 93.75 201 VAL A CA 1
ATOM 1488 C C . VAL A 1 201 ? -9.481 2.082 -4.249 1.00 93.75 201 VAL A C 1
ATOM 1490 O O . VAL A 1 201 ? -9.772 2.694 -3.222 1.00 93.75 201 VAL A O 1
ATOM 1493 N N . PHE A 1 202 ? -10.152 0.995 -4.648 1.00 91.69 202 PHE A N 1
ATOM 1494 C CA . PHE A 1 202 ? -11.275 0.435 -3.891 1.00 91.69 202 PHE A CA 1
ATOM 1495 C C . PHE A 1 202 ? -10.885 0.093 -2.453 1.00 91.69 202 PHE A C 1
ATOM 1497 O O . PHE A 1 202 ? -11.603 0.475 -1.528 1.00 91.69 202 PHE A O 1
ATOM 1504 N N . VAL A 1 203 ? -9.759 -0.595 -2.256 1.00 89.88 203 VAL A N 1
ATOM 1505 C CA . VAL A 1 203 ? -9.269 -0.964 -0.923 1.00 89.88 203 VAL A CA 1
ATOM 1506 C C . VAL A 1 203 ? -8.987 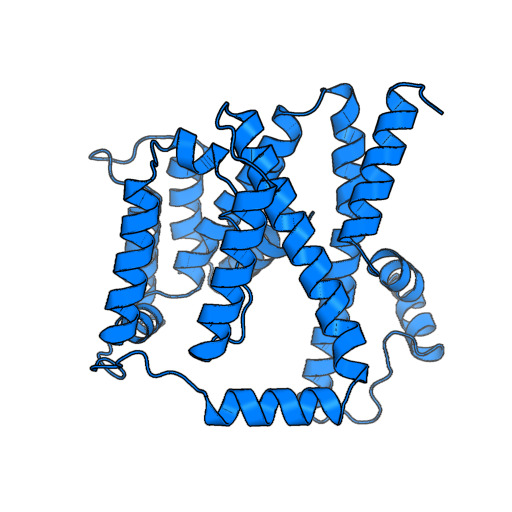0.295 -0.102 1.00 89.88 203 VAL A C 1
ATOM 1508 O O . VAL A 1 203 ? -9.522 0.433 0.998 1.00 89.88 203 VAL A O 1
ATOM 1511 N N . GLY A 1 204 ? -8.238 1.254 -0.651 1.00 91.38 204 GLY A N 1
ATOM 1512 C CA . GLY A 1 204 ? -7.881 2.491 0.041 1.00 91.38 204 GLY A CA 1
ATOM 1513 C C . GLY A 1 204 ? -9.090 3.337 0.454 1.00 91.38 204 GLY A C 1
ATOM 1514 O O . GLY A 1 204 ? -9.197 3.740 1.616 1.00 91.38 204 GLY A O 1
ATOM 1515 N N . VAL A 1 205 ? -10.037 3.542 -0.467 1.00 91.06 205 VAL A N 1
ATOM 1516 C CA . VAL A 1 205 ? -11.290 4.278 -0.219 1.00 91.06 205 VAL A CA 1
ATOM 1517 C C . VAL A 1 205 ? -12.202 3.522 0.754 1.00 91.06 205 VAL A C 1
ATOM 1519 O O . VAL A 1 205 ? -12.819 4.127 1.630 1.00 91.06 205 VAL A O 1
ATOM 1522 N N . SER A 1 206 ? -12.269 2.194 0.651 1.00 88.81 206 SER A N 1
ATOM 1523 C CA . SER A 1 206 ? -13.090 1.383 1.554 1.00 88.81 206 SER A CA 1
ATOM 1524 C C . SER A 1 206 ? -12.567 1.415 2.982 1.00 88.81 206 SER A C 1
ATOM 1526 O O . SER A 1 206 ? -13.373 1.511 3.903 1.00 88.81 206 SER A O 1
ATOM 1528 N N . ILE A 1 207 ? -11.247 1.353 3.180 1.00 88.69 207 ILE A N 1
ATOM 1529 C CA . ILE A 1 207 ? -10.636 1.422 4.513 1.00 88.69 207 ILE A CA 1
ATOM 1530 C C . ILE A 1 207 ? -10.924 2.778 5.151 1.00 88.69 207 ILE A C 1
ATOM 1532 O O . ILE A 1 207 ? -11.416 2.815 6.274 1.00 88.69 207 ILE A O 1
ATOM 1536 N N . ILE A 1 208 ? -10.687 3.885 4.436 1.00 89.81 208 ILE A N 1
ATOM 1537 C CA . ILE A 1 208 ? -10.938 5.212 5.010 1.00 89.81 208 ILE A CA 1
ATOM 1538 C C . ILE A 1 208 ? -12.430 5.423 5.289 1.00 89.81 208 ILE A C 1
ATOM 1540 O O . ILE A 1 208 ? -12.792 5.866 6.376 1.00 89.81 208 ILE A O 1
ATOM 1544 N N . GLY A 1 209 ? -13.306 5.025 4.360 1.00 89.06 209 GLY A N 1
ATOM 1545 C CA . GLY A 1 209 ? -14.751 5.098 4.556 1.00 89.06 209 GLY A CA 1
ATOM 1546 C C . GLY A 1 209 ? -15.211 4.266 5.752 1.00 89.06 209 GLY A C 1
ATOM 1547 O O . GLY A 1 209 ? -16.082 4.697 6.501 1.00 89.06 209 GLY A O 1
ATOM 1548 N N . LEU A 1 210 ? -14.606 3.100 5.982 1.00 86.75 210 LEU A N 1
ATOM 1549 C CA . LEU A 1 210 ? -14.881 2.288 7.165 1.00 86.75 210 LEU A CA 1
ATOM 1550 C C . LEU A 1 210 ? -14.444 2.974 8.450 1.00 86.75 210 LEU A C 1
ATOM 1552 O O . LEU A 1 210 ? -15.245 3.026 9.377 1.00 86.75 210 LEU A O 1
ATOM 1556 N N . SER A 1 211 ? -13.234 3.536 8.489 1.00 89.00 211 SER A N 1
ATOM 1557 C CA . SER A 1 211 ? -12.739 4.266 9.659 1.00 89.00 211 SER A CA 1
ATOM 1558 C C . SER A 1 211 ? -13.714 5.363 10.089 1.00 89.00 211 SER A C 1
ATOM 1560 O O . SER A 1 211 ? -14.044 5.444 11.264 1.00 89.00 211 SER A O 1
ATOM 1562 N N . TYR A 1 212 ? -14.254 6.142 9.146 1.00 90.69 212 TYR A N 1
ATOM 1563 C CA . TYR A 1 212 ? -15.254 7.173 9.457 1.00 90.69 212 TYR A CA 1
ATOM 1564 C C . TYR A 1 212 ? -16.591 6.620 9.966 1.00 90.69 212 TYR A C 1
ATOM 1566 O O . TYR A 1 212 ? -17.266 7.297 10.733 1.00 90.69 212 TYR A O 1
ATOM 1574 N N . ASN A 1 213 ? -16.983 5.413 9.553 1.00 87.75 213 ASN A N 1
ATOM 1575 C CA . ASN A 1 213 ? -18.260 4.814 9.949 1.00 87.75 213 ASN A CA 1
ATOM 1576 C C . ASN A 1 213 ? -18.215 4.106 11.311 1.00 87.75 213 ASN A C 1
ATOM 1578 O O . ASN A 1 213 ? -19.267 3.902 11.910 1.00 87.75 213 ASN A O 1
ATOM 1582 N N . VAL A 1 214 ? -17.034 3.689 11.783 1.00 86.62 214 VAL A N 1
ATOM 1583 C CA . VAL A 1 214 ? -16.892 2.956 13.058 1.00 86.62 214 VAL A CA 1
ATOM 1584 C C . VAL A 1 214 ? -16.574 3.862 14.247 1.00 86.62 214 VAL A C 1
ATOM 1586 O O . VAL A 1 214 ? -16.731 3.441 15.390 1.00 86.62 214 VAL A O 1
ATOM 1589 N N . VAL A 1 215 ? -16.146 5.103 14.002 1.00 89.31 215 VAL A N 1
ATOM 1590 C CA . VAL A 1 215 ? -15.907 6.095 15.060 1.00 89.31 215 VAL A CA 1
ATOM 1591 C C . VAL A 1 215 ? -17.171 6.893 15.374 1.00 89.31 215 VAL A C 1
ATOM 1593 O O . VAL A 1 215 ? -18.091 6.991 14.560 1.00 89.31 215 VAL A O 1
ATOM 1596 N N . LYS A 1 216 ? -17.213 7.526 16.553 1.00 89.88 216 LYS A N 1
ATOM 1597 C CA . LYS A 1 216 ? -18.273 8.491 16.873 1.00 89.88 216 LYS A CA 1
ATOM 1598 C C . LYS A 1 216 ? -18.249 9.633 15.841 1.00 89.88 216 LYS A C 1
ATOM 1600 O O . LYS A 1 216 ? -17.156 10.102 15.519 1.00 89.88 216 LYS A O 1
ATOM 1605 N N . PRO A 1 217 ? -19.404 10.170 15.400 1.00 91.69 217 PRO A N 1
ATOM 1606 C CA . PRO A 1 217 ? -19.439 11.276 14.436 1.00 91.69 217 PRO A CA 1
ATOM 1607 C C . PRO A 1 217 ? -18.586 12.484 14.850 1.00 91.69 217 PRO A C 1
ATOM 1609 O O . PRO A 1 217 ? -17.912 13.085 14.018 1.00 91.69 217 PRO A O 1
ATOM 1612 N N . GLN A 1 218 ? -18.545 12.790 16.151 1.00 92.75 218 GLN A N 1
ATOM 1613 C CA . GLN A 1 218 ? -17.722 13.866 16.709 1.00 92.75 218 GLN A CA 1
ATOM 1614 C C . GLN A 1 218 ? -16.210 13.643 16.525 1.00 92.75 218 GLN A C 1
ATOM 1616 O O . GLN A 1 218 ? -15.465 14.607 16.400 1.00 92.75 218 GLN A O 1
ATOM 1621 N N . HIS A 1 219 ? -15.742 12.394 16.426 1.00 95.06 219 HIS A N 1
ATOM 1622 C CA . HIS A 1 219 ? -14.326 12.050 16.236 1.00 95.06 219 HIS A CA 1
ATOM 1623 C C . HIS A 1 219 ? -13.882 12.032 14.765 1.00 95.06 219 HIS A C 1
ATOM 1625 O O . HIS A 1 219 ? -12.710 11.790 14.484 1.00 95.06 219 HIS A O 1
ATOM 1631 N N . ALA A 1 220 ? -14.760 12.339 13.805 1.00 93.31 220 ALA A N 1
ATOM 1632 C CA . ALA A 1 220 ? -14.388 12.404 12.386 1.00 93.31 220 ALA A CA 1
ATOM 1633 C C . ALA A 1 220 ? -13.250 13.414 12.111 1.00 93.31 220 ALA A C 1
ATOM 1635 O O . ALA A 1 220 ? -12.377 13.180 11.270 1.00 93.31 220 ALA A O 1
ATOM 1636 N N . ILE A 1 221 ? -13.207 14.518 12.864 1.00 93.50 221 ILE A N 1
ATOM 1637 C CA . ILE A 1 221 ? -12.127 15.510 12.763 1.00 93.50 221 ILE A CA 1
ATOM 1638 C C . ILE A 1 221 ? -10.791 14.902 13.210 1.00 93.50 221 ILE A C 1
ATOM 1640 O O . ILE A 1 221 ? -9.778 15.111 12.546 1.00 93.50 221 ILE A O 1
ATOM 1644 N N . ALA A 1 222 ? -10.788 14.084 14.266 1.00 95.25 222 ALA A N 1
ATOM 1645 C CA . ALA A 1 222 ? -9.587 13.409 14.749 1.00 95.25 222 ALA A CA 1
ATOM 1646 C C . ALA A 1 222 ? -8.986 12.467 13.693 1.00 95.25 222 ALA A C 1
ATOM 1648 O O . ALA A 1 222 ? -7.769 12.449 13.503 1.00 95.25 222 ALA A O 1
ATOM 1649 N N . LEU A 1 223 ? -9.829 11.754 12.934 1.00 92.94 223 LEU A N 1
ATOM 1650 C CA . LEU A 1 223 ? -9.372 10.953 11.793 1.00 92.94 223 LEU A CA 1
ATOM 1651 C C . LEU A 1 223 ? -8.720 11.819 10.713 1.00 92.94 223 LEU A C 1
ATOM 1653 O O . LEU A 1 223 ? -7.672 11.446 10.193 1.00 92.94 223 LEU A O 1
ATOM 1657 N N . THR A 1 224 ? -9.311 12.973 10.391 1.00 93.00 224 THR A N 1
ATOM 1658 C CA . THR A 1 224 ? -8.739 13.913 9.411 1.00 93.00 224 THR A CA 1
ATOM 1659 C C . THR A 1 224 ? -7.371 14.421 9.862 1.00 93.00 224 THR A C 1
ATOM 1661 O O . THR A 1 224 ? -6.423 14.403 9.078 1.00 93.00 224 THR A O 1
ATOM 1664 N N . VAL A 1 225 ? -7.239 14.816 11.132 1.00 94.88 225 VAL A N 1
ATOM 1665 C CA . VAL A 1 225 ? -5.964 15.271 11.709 1.00 94.88 225 VAL A CA 1
ATOM 1666 C C . VAL A 1 225 ? -4.909 14.163 11.640 1.00 94.88 225 VAL A C 1
ATOM 1668 O O . VAL A 1 225 ? -3.776 14.417 11.231 1.00 94.88 225 VAL A O 1
ATOM 1671 N N . ALA A 1 226 ? -5.291 12.917 11.926 1.00 94.62 226 ALA A N 1
ATOM 1672 C CA . ALA A 1 226 ? -4.401 11.762 11.825 1.00 94.62 226 ALA A CA 1
ATOM 1673 C C . ALA A 1 226 ? -3.888 11.493 10.394 1.00 94.62 226 ALA A C 1
ATOM 1675 O O . ALA A 1 226 ? -2.889 10.794 10.225 1.00 94.62 226 ALA A O 1
ATOM 1676 N N . LEU A 1 227 ? -4.534 12.021 9.343 1.00 94.06 227 LEU A N 1
ATOM 1677 C CA . LEU A 1 227 ? -4.062 11.885 7.957 1.00 94.06 227 LEU A CA 1
ATOM 1678 C C . LEU A 1 227 ? -2.901 12.825 7.623 1.00 94.06 227 LEU A C 1
ATOM 1680 O O . LEU A 1 227 ? -2.114 12.498 6.733 1.00 94.06 227 LEU A O 1
ATOM 1684 N N . ILE A 1 228 ? -2.793 13.963 8.311 1.00 94.81 228 ILE A N 1
ATOM 1685 C CA . ILE A 1 228 ? -1.879 15.056 7.957 1.00 94.81 228 ILE A CA 1
ATOM 1686 C C . ILE A 1 228 ? -0.412 14.586 7.872 1.00 94.81 228 ILE A C 1
ATOM 1688 O O . ILE A 1 228 ? 0.193 14.786 6.814 1.00 94.81 228 ILE A O 1
ATOM 1692 N N . PRO A 1 229 ? 0.151 13.875 8.874 1.00 95.31 229 PRO A N 1
ATOM 1693 C CA . PRO A 1 229 ? 1.534 13.396 8.804 1.00 95.31 229 PRO A CA 1
ATOM 1694 C C . PRO A 1 229 ? 1.815 12.490 7.602 1.00 95.31 229 PRO A C 1
ATOM 1696 O O . PRO A 1 229 ? 2.897 12.520 7.019 1.00 95.31 229 PRO A O 1
ATOM 1699 N N . HIS A 1 230 ? 0.825 11.699 7.176 1.00 94.62 230 HIS A N 1
ATOM 1700 C CA . HIS A 1 230 ? 0.985 10.814 6.025 1.00 94.62 230 HIS A CA 1
ATOM 1701 C C . HIS A 1 230 ? 1.064 11.579 4.706 1.00 94.62 230 HIS A C 1
ATOM 1703 O O . HIS A 1 230 ? 1.806 11.161 3.819 1.00 94.62 230 HIS A O 1
ATOM 1709 N N . VAL A 1 231 ? 0.327 12.686 4.567 1.00 95.50 231 VAL A N 1
ATOM 1710 C CA . VAL A 1 231 ? 0.412 13.549 3.378 1.00 95.50 231 VAL A CA 1
ATOM 1711 C C . VAL A 1 231 ? 1.821 14.125 3.260 1.00 95.50 231 VAL A C 1
ATOM 1713 O O . VAL A 1 231 ? 2.441 14.010 2.204 1.00 95.50 231 VAL A O 1
ATOM 1716 N N . SER A 1 232 ? 2.362 14.652 4.359 1.00 95.69 232 SER A N 1
ATOM 1717 C CA . SER A 1 232 ? 3.748 15.126 4.428 1.00 95.69 232 SER A CA 1
ATOM 1718 C C . SER A 1 232 ? 4.749 14.030 4.094 1.00 95.69 232 SER A C 1
ATOM 1720 O O . SER A 1 232 ? 5.682 14.252 3.324 1.00 95.69 232 SER A O 1
ATOM 1722 N N . ASN A 1 233 ? 4.520 12.822 4.612 1.00 94.88 233 ASN A N 1
ATOM 1723 C CA . ASN A 1 233 ? 5.363 11.670 4.327 1.00 94.88 233 ASN A CA 1
ATOM 1724 C C . ASN A 1 233 ? 5.399 11.313 2.839 1.00 94.88 233 ASN A C 1
ATOM 1726 O O . ASN A 1 233 ? 6.479 11.093 2.285 1.00 94.88 233 ASN A O 1
ATOM 1730 N N . LEU A 1 234 ? 4.251 11.348 2.161 1.00 95.38 234 LEU A N 1
ATOM 1731 C CA . LEU A 1 234 ? 4.196 11.155 0.716 1.00 95.38 234 LEU A CA 1
ATOM 1732 C C . LEU A 1 234 ? 4.974 12.245 -0.026 1.00 95.38 234 LEU A C 1
ATOM 1734 O O . LEU A 1 234 ? 5.786 11.921 -0.890 1.00 95.38 234 LEU A O 1
ATOM 1738 N N . VAL A 1 235 ? 4.750 13.517 0.311 1.00 95.06 235 VAL A N 1
ATOM 1739 C CA . VAL A 1 235 ? 5.410 14.656 -0.347 1.00 95.06 235 VAL A CA 1
ATOM 1740 C C . VAL A 1 235 ? 6.931 14.550 -0.232 1.00 95.06 235 VAL A C 1
ATOM 1742 O O . VAL A 1 235 ? 7.623 14.588 -1.248 1.00 95.06 235 VAL A O 1
ATOM 1745 N N . VAL A 1 236 ? 7.448 14.329 0.978 1.00 94.56 236 VAL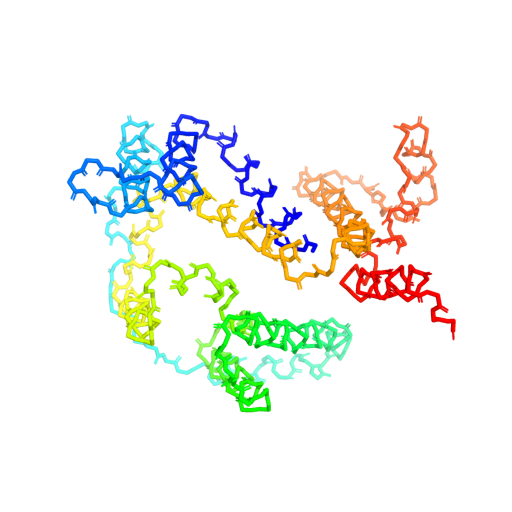 A N 1
ATOM 1746 C CA . VAL A 1 236 ? 8.892 14.184 1.229 1.00 94.56 236 VAL A CA 1
ATOM 1747 C C . VAL A 1 236 ? 9.466 12.985 0.476 1.00 94.56 236 VAL A C 1
ATOM 1749 O O . VAL A 1 236 ? 10.510 13.104 -0.165 1.00 94.56 236 VAL A O 1
ATOM 1752 N N . THR A 1 237 ? 8.752 11.855 0.464 1.00 93.69 237 THR A N 1
ATOM 1753 C CA . THR A 1 237 ? 9.149 10.669 -0.312 1.00 93.69 237 THR A CA 1
ATOM 1754 C C . THR A 1 237 ? 9.242 10.981 -1.808 1.00 93.69 237 THR A C 1
ATOM 1756 O O . THR A 1 237 ? 10.166 10.522 -2.484 1.00 93.69 237 THR A O 1
ATOM 1759 N N . LYS A 1 238 ? 8.310 11.773 -2.355 1.00 94.31 238 LYS A N 1
ATOM 1760 C CA . LYS A 1 238 ? 8.323 12.149 -3.776 1.00 94.31 238 LYS A CA 1
ATOM 1761 C C . LYS A 1 238 ? 9.408 13.160 -4.112 1.00 94.31 238 LYS A C 1
ATOM 1763 O O . LYS A 1 238 ? 10.050 12.985 -5.142 1.00 94.31 238 LYS A O 1
ATOM 1768 N N . TRP A 1 239 ? 9.699 14.126 -3.245 1.00 94.44 239 TRP A N 1
ATOM 1769 C CA . TRP A 1 239 ? 10.879 14.978 -3.425 1.00 94.44 239 TRP A CA 1
ATOM 1770 C C . TRP A 1 239 ? 12.174 14.164 -3.422 1.00 94.44 239 TRP A C 1
ATOM 1772 O O . TRP A 1 239 ? 12.999 14.335 -4.316 1.00 94.44 239 TRP A O 1
ATOM 1782 N N . GLY A 1 240 ? 12.315 13.213 -2.493 1.00 92.75 240 GLY A N 1
ATOM 1783 C CA . GLY A 1 240 ? 13.446 12.283 -2.485 1.00 92.75 240 GLY A CA 1
ATOM 1784 C C . GLY A 1 240 ? 13.527 11.440 -3.762 1.00 92.75 240 GLY A C 1
ATOM 1785 O O . GLY A 1 240 ? 14.607 11.272 -4.317 1.00 92.75 240 GLY A O 1
ATOM 1786 N N . SER A 1 241 ? 12.385 10.977 -4.283 1.00 93.69 241 SER A N 1
ATOM 1787 C CA . SER A 1 241 ? 12.325 10.236 -5.555 1.00 93.69 241 SER A CA 1
ATOM 1788 C C . SER A 1 241 ? 12.792 11.086 -6.742 1.00 93.69 241 SER A C 1
ATOM 1790 O O . SER A 1 241 ? 13.488 10.578 -7.615 1.00 93.69 241 SER A O 1
ATOM 1792 N N . VAL A 1 242 ? 12.438 12.377 -6.770 1.00 94.19 242 VAL A N 1
ATOM 1793 C CA . VAL A 1 242 ? 12.900 13.319 -7.803 1.00 94.19 242 VAL A CA 1
ATOM 1794 C C . VAL A 1 242 ? 14.412 13.509 -7.719 1.00 94.19 242 VAL A C 1
ATOM 1796 O O . VAL A 1 242 ? 15.087 13.373 -8.734 1.00 94.19 242 VAL A O 1
ATOM 1799 N N . LEU A 1 243 ? 14.961 13.758 -6.526 1.00 92.50 243 LEU A N 1
ATOM 1800 C CA . LEU A 1 243 ? 16.413 13.883 -6.346 1.00 92.50 243 LEU A CA 1
ATOM 1801 C C . LEU A 1 243 ? 17.149 12.592 -6.728 1.00 92.50 243 LEU A C 1
ATOM 1803 O O . LEU A 1 243 ? 18.153 12.647 -7.431 1.00 92.50 243 LEU A O 1
ATOM 1807 N N . GLY A 1 244 ? 16.620 11.430 -6.339 1.00 92.69 244 GLY A N 1
ATOM 1808 C CA . GLY A 1 244 ? 17.175 10.132 -6.727 1.00 92.69 244 GLY A CA 1
ATOM 1809 C C . GLY A 1 244 ? 17.178 9.918 -8.244 1.00 92.69 244 GLY A C 1
ATOM 1810 O O . GLY A 1 244 ? 18.166 9.431 -8.789 1.00 92.69 244 GLY A O 1
ATOM 1811 N N . ALA A 1 245 ? 16.113 10.336 -8.936 1.00 94.69 245 ALA A N 1
ATOM 1812 C CA . ALA A 1 245 ? 16.038 10.280 -10.395 1.00 94.69 245 ALA A CA 1
ATOM 1813 C C . ALA A 1 245 ? 17.019 11.251 -11.077 1.00 94.69 245 ALA A C 1
ATOM 1815 O O . ALA A 1 245 ? 17.620 10.908 -12.089 1.00 94.69 245 ALA A O 1
ATOM 1816 N N . LEU A 1 246 ? 17.227 12.450 -10.528 1.00 94.69 246 LEU A N 1
ATOM 1817 C CA . LEU A 1 246 ? 18.263 13.360 -11.032 1.00 94.69 246 LEU A CA 1
ATOM 1818 C C . LEU A 1 246 ? 19.665 12.765 -10.840 1.00 94.69 246 LEU A C 1
ATOM 1820 O O . LEU A 1 246 ? 20.507 12.873 -11.731 1.00 94.69 246 LEU A O 1
ATOM 1824 N N . GLY A 1 247 ? 19.896 12.089 -9.712 1.00 92.88 247 GLY A N 1
ATOM 1825 C CA . GLY A 1 247 ? 21.164 11.419 -9.431 1.00 92.88 247 GLY A CA 1
ATOM 1826 C C . GLY A 1 247 ? 21.443 10.284 -10.412 1.00 92.88 247 GLY A C 1
ATOM 1827 O O . GLY A 1 247 ? 22.554 10.178 -10.926 1.00 92.88 247 GLY A O 1
ATOM 1828 N N . SER A 1 248 ? 20.431 9.478 -10.750 1.00 93.12 248 SER A N 1
ATOM 1829 C CA . SER A 1 248 ? 20.582 8.410 -11.748 1.00 93.12 248 SER A CA 1
ATOM 1830 C C . SER A 1 248 ? 20.792 8.928 -13.175 1.00 93.12 248 SER A C 1
ATOM 1832 O O . SER A 1 248 ? 21.382 8.224 -13.992 1.00 93.12 248 SER A O 1
ATOM 1834 N N . LEU A 1 249 ? 20.369 10.161 -13.469 1.00 95.31 249 LEU A N 1
ATOM 1835 C CA . LEU A 1 249 ? 20.662 10.861 -14.725 1.00 95.31 249 LEU A CA 1
ATOM 1836 C C . LEU A 1 249 ? 22.058 11.512 -14.753 1.00 95.31 249 LEU A C 1
ATOM 1838 O O . LEU A 1 249 ? 22.422 12.112 -15.763 1.00 95.31 249 LEU A O 1
ATOM 1842 N N . GLY A 1 250 ? 22.844 11.391 -13.679 1.00 91.88 250 GLY A N 1
ATOM 1843 C CA . GLY A 1 250 ? 24.213 11.905 -13.608 1.00 91.88 250 GLY A CA 1
ATOM 1844 C C . GLY A 1 250 ? 24.317 13.384 -13.237 1.00 91.88 250 GLY A C 1
ATOM 1845 O O . GLY A 1 250 ? 25.351 13.997 -13.488 1.00 91.88 250 GLY A O 1
ATOM 1846 N N . VAL A 1 251 ? 23.270 13.980 -12.653 1.00 93.31 251 VAL A N 1
ATOM 1847 C CA . VAL A 1 251 ? 23.363 15.345 -12.117 1.00 93.31 251 VAL A CA 1
ATOM 1848 C C . VAL A 1 251 ? 24.269 15.335 -10.885 1.00 93.31 251 VAL A C 1
ATOM 1850 O O . VAL A 1 251 ? 23.949 14.728 -9.864 1.00 93.31 251 VAL A O 1
ATOM 1853 N N . GLU A 1 252 ? 25.409 16.013 -10.986 1.00 88.81 252 GLU A N 1
ATOM 1854 C CA . GLU A 1 252 ? 26.365 16.154 -9.887 1.00 88.81 252 GLU A CA 1
ATOM 1855 C C . GLU A 1 252 ? 25.936 17.242 -8.888 1.00 88.81 252 GLU A C 1
ATOM 1857 O O . GLU A 1 252 ? 25.182 18.157 -9.220 1.00 88.81 252 GLU A O 1
ATOM 1862 N N . ASN A 1 253 ? 26.458 17.162 -7.658 1.00 85.88 253 ASN A N 1
ATOM 1863 C CA . ASN A 1 253 ? 26.225 18.133 -6.577 1.00 85.88 253 ASN A CA 1
ATOM 1864 C C . ASN A 1 253 ? 24.747 18.317 -6.188 1.00 85.88 253 ASN A C 1
ATOM 1866 O O . ASN A 1 253 ? 24.315 19.419 -5.847 1.00 85.88 253 ASN A O 1
ATOM 1870 N N . LEU A 1 254 ? 23.966 17.234 -6.219 1.00 87.06 254 LEU A N 1
ATOM 1871 C CA . LEU A 1 254 ? 22.590 17.269 -5.736 1.00 87.06 254 LEU A CA 1
ATOM 1872 C C . LEU A 1 254 ? 22.558 17.536 -4.225 1.00 87.06 254 LEU A C 1
ATOM 1874 O O . LEU A 1 254 ? 23.196 16.805 -3.462 1.00 87.06 254 LEU A O 1
ATOM 1878 N N . PRO A 1 255 ? 21.806 18.553 -3.774 1.00 87.06 255 PRO A N 1
ATOM 1879 C CA . PRO A 1 255 ? 21.670 18.826 -2.357 1.00 87.06 255 PRO A CA 1
ATOM 1880 C C . PRO A 1 255 ? 20.822 17.746 -1.683 1.00 87.06 255 PRO A C 1
ATOM 1882 O O . PRO A 1 255 ? 19.888 17.192 -2.268 1.00 87.06 255 PRO A O 1
ATOM 1885 N N . ASN A 1 256 ? 21.100 17.497 -0.406 1.00 86.44 256 ASN A N 1
ATOM 1886 C CA . ASN A 1 256 ? 20.164 16.767 0.439 1.00 86.44 256 ASN A CA 1
ATOM 1887 C C . ASN A 1 256 ? 18.92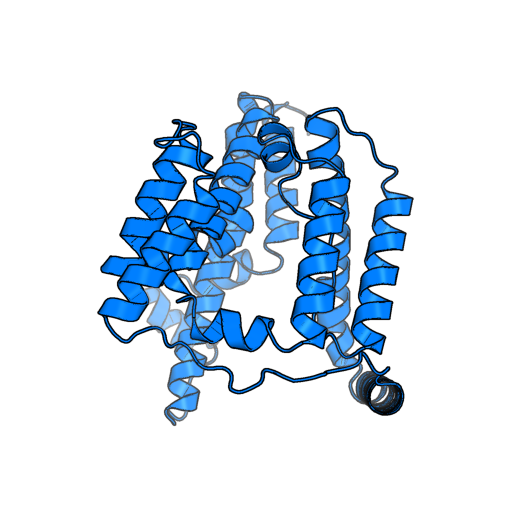4 17.633 0.697 1.00 86.44 256 ASN A C 1
ATOM 1889 O O . ASN A 1 256 ? 19.016 18.856 0.768 1.00 86.44 256 ASN A O 1
ATOM 1893 N N . LEU A 1 257 ? 17.764 17.007 0.927 1.00 84.06 257 LEU A N 1
ATOM 1894 C CA . LEU A 1 257 ? 16.528 17.739 1.260 1.00 84.06 257 LEU A CA 1
ATOM 1895 C C . LEU A 1 257 ? 16.689 18.660 2.482 1.00 84.06 257 LEU A C 1
ATOM 1897 O O . LEU A 1 257 ? 15.998 19.667 2.593 1.00 84.06 257 LEU A O 1
ATOM 1901 N N . THR A 1 258 ? 17.594 18.314 3.397 1.00 81.31 258 THR A N 1
ATOM 1902 C CA . THR A 1 258 ? 17.880 19.071 4.621 1.00 81.31 258 THR A CA 1
ATOM 1903 C C . THR A 1 258 ? 19.012 20.088 4.468 1.00 81.31 258 THR A C 1
ATOM 1905 O O . THR A 1 258 ? 19.398 20.698 5.462 1.00 81.31 258 THR A O 1
ATOM 1908 N N . ASP A 1 259 ? 19.579 20.257 3.271 1.00 90.19 259 ASP A N 1
ATOM 1909 C CA . ASP A 1 259 ? 20.583 21.291 3.021 1.00 90.19 259 ASP A CA 1
ATOM 1910 C C . ASP A 1 259 ? 19.965 22.690 3.182 1.00 90.19 259 ASP A C 1
ATOM 1912 O O . ASP A 1 259 ? 18.867 22.957 2.688 1.00 90.19 259 ASP A O 1
ATOM 1916 N N . ALA A 1 260 ? 20.665 23.586 3.883 1.00 89.44 260 ALA A N 1
ATOM 1917 C CA . ALA A 1 260 ? 20.146 24.906 4.228 1.00 89.44 260 ALA A CA 1
ATOM 1918 C C . ALA A 1 260 ? 19.834 25.754 2.984 1.00 89.44 260 ALA A C 1
ATOM 1920 O O . ALA A 1 260 ? 18.726 26.286 2.884 1.00 89.44 260 ALA A O 1
ATOM 1921 N N . GLN A 1 261 ? 20.757 25.818 2.018 1.00 90.12 261 GLN A N 1
ATOM 1922 C CA . GLN A 1 261 ? 20.583 26.624 0.805 1.00 90.12 261 GLN A CA 1
ATOM 1923 C C . GLN A 1 261 ? 19.446 26.072 -0.052 1.00 90.12 261 GLN A C 1
ATOM 1925 O O . GLN A 1 261 ? 18.606 26.823 -0.552 1.00 90.12 261 GLN A O 1
ATOM 1930 N N . PHE A 1 262 ? 19.378 24.745 -0.177 1.00 90.06 262 PHE A N 1
ATOM 1931 C CA . PHE A 1 262 ? 18.294 24.100 -0.907 1.00 90.06 262 PHE A CA 1
ATOM 1932 C C . PHE A 1 262 ? 16.937 24.313 -0.228 1.00 90.06 262 PHE A C 1
ATOM 1934 O O . PHE A 1 262 ? 15.950 24.619 -0.897 1.00 90.06 262 PHE A O 1
ATOM 1941 N N . SER A 1 263 ? 16.880 24.198 1.100 1.00 91.56 263 SER A N 1
ATOM 1942 C CA . SER A 1 263 ? 15.646 24.396 1.863 1.00 91.56 263 SER A CA 1
ATOM 1943 C C . SER A 1 263 ? 15.116 25.831 1.757 1.00 91.56 263 SER A C 1
ATOM 1945 O O . SER A 1 263 ? 13.904 26.021 1.650 1.00 91.56 263 SER A O 1
ATOM 1947 N N . GLU A 1 264 ? 16.001 26.830 1.710 1.00 92.75 264 GLU A N 1
ATOM 1948 C CA . GLU A 1 264 ? 15.644 28.239 1.522 1.00 92.75 264 GLU A CA 1
ATOM 1949 C C . GLU A 1 264 ? 15.157 28.512 0.091 1.00 92.75 264 GLU A C 1
ATOM 1951 O O . GLU A 1 264 ? 14.122 29.156 -0.110 1.00 92.75 264 GLU A O 1
ATOM 1956 N N . ALA A 1 265 ? 15.828 27.939 -0.913 1.00 93.00 265 ALA A N 1
ATOM 1957 C CA . ALA A 1 265 ? 15.382 28.010 -2.302 1.00 93.00 265 ALA A CA 1
ATOM 1958 C C . ALA A 1 265 ? 13.993 27.372 -2.483 1.00 93.00 265 ALA A C 1
ATOM 1960 O O . ALA A 1 265 ? 13.113 27.963 -3.110 1.00 93.00 265 ALA A O 1
ATOM 1961 N N . MET A 1 266 ? 13.755 26.208 -1.879 1.00 93.44 266 MET A N 1
ATOM 1962 C CA . MET A 1 266 ? 12.450 25.543 -1.890 1.00 93.44 266 MET A CA 1
ATOM 1963 C C . MET A 1 266 ? 11.380 26.368 -1.166 1.00 93.44 266 MET A C 1
ATOM 1965 O O . MET A 1 266 ? 10.257 26.487 -1.663 1.00 93.44 266 MET A O 1
ATOM 1969 N N . LEU A 1 267 ? 11.729 27.004 -0.044 1.00 93.69 267 LEU A N 1
ATOM 1970 C CA . LEU A 1 267 ? 10.823 27.896 0.677 1.00 93.69 267 LEU A CA 1
ATOM 1971 C C . LEU A 1 267 ? 10.388 29.087 -0.188 1.00 93.69 267 LEU A C 1
ATOM 1973 O O . LEU A 1 267 ? 9.208 29.436 -0.175 1.00 93.69 267 LEU A O 1
ATOM 1977 N N . SER A 1 268 ? 11.292 29.658 -0.993 1.00 94.94 268 SER A N 1
ATOM 1978 C CA . SER A 1 268 ? 10.951 30.736 -1.939 1.00 94.94 268 SER A CA 1
ATOM 1979 C C . SER A 1 268 ? 9.898 30.324 -2.982 1.00 94.94 268 SER A C 1
ATOM 1981 O O . SER A 1 268 ? 9.164 31.170 -3.486 1.00 94.94 268 SER A O 1
ATOM 1983 N N . GLN A 1 269 ? 9.784 29.020 -3.262 1.00 94.75 269 GLN A N 1
ATOM 1984 C CA . GLN A 1 269 ? 8.788 28.424 -4.161 1.00 94.75 269 GLN A CA 1
ATOM 1985 C C . GLN A 1 269 ? 7.542 27.903 -3.418 1.00 94.75 269 GLN A C 1
ATOM 1987 O O . GLN A 1 269 ? 6.695 27.236 -4.012 1.00 94.75 269 GLN A O 1
ATOM 1992 N N . GLY A 1 270 ? 7.419 28.170 -2.113 1.00 92.88 270 GLY A N 1
ATOM 1993 C CA . GLY A 1 270 ? 6.304 27.710 -1.277 1.00 92.88 270 GLY A CA 1
ATOM 1994 C C . GLY A 1 270 ? 6.426 26.264 -0.779 1.00 92.88 270 GLY A C 1
ATOM 1995 O O . GLY A 1 270 ? 5.477 25.729 -0.203 1.00 92.88 270 GLY A O 1
ATOM 1996 N N . ALA A 1 271 ? 7.576 25.614 -0.967 1.00 93.62 271 ALA A N 1
ATOM 1997 C CA . ALA A 1 271 ? 7.824 24.268 -0.467 1.00 93.62 271 ALA A CA 1
ATOM 1998 C C . ALA A 1 271 ? 8.498 24.307 0.916 1.00 93.62 271 ALA A C 1
ATOM 2000 O O . ALA A 1 271 ? 9.701 24.512 1.055 1.00 93.62 271 ALA A O 1
ATOM 2001 N N . TYR A 1 272 ? 7.708 24.056 1.963 1.00 93.62 272 TYR A N 1
ATOM 2002 C CA . TYR A 1 272 ? 8.154 24.034 3.362 1.00 93.62 272 TYR A CA 1
ATOM 2003 C C . TYR A 1 272 ? 8.937 22.754 3.716 1.00 93.62 272 TYR A C 1
ATOM 2005 O O . TYR A 1 272 ? 8.472 21.943 4.518 1.00 93.62 272 TYR A O 1
ATOM 2013 N N . VAL A 1 273 ? 10.114 22.538 3.120 1.00 92.88 273 VAL A N 1
ATOM 2014 C CA . VAL A 1 273 ? 10.837 21.250 3.192 1.00 92.88 273 VAL A CA 1
ATOM 2015 C C . VAL A 1 273 ? 11.154 20.812 4.621 1.00 92.88 273 VAL A C 1
ATOM 2017 O O . VAL A 1 273 ? 10.884 19.663 4.971 1.00 92.88 273 VAL A O 1
ATOM 2020 N N . LEU A 1 274 ? 11.658 21.713 5.469 1.00 92.12 274 LEU A N 1
ATOM 2021 C CA . LEU A 1 274 ? 11.976 21.391 6.866 1.00 92.12 274 LEU A CA 1
ATOM 2022 C C . LEU A 1 274 ? 10.723 20.989 7.658 1.00 92.12 274 LEU A C 1
ATOM 2024 O O . LEU A 1 274 ? 10.716 19.955 8.324 1.00 92.12 274 LEU A O 1
ATOM 2028 N N . GLY A 1 275 ? 9.638 21.760 7.531 1.00 92.50 275 GLY A N 1
ATOM 2029 C CA . GLY A 1 275 ? 8.372 21.473 8.211 1.00 92.50 275 GLY A CA 1
ATOM 2030 C C . GLY A 1 275 ? 7.733 20.166 7.738 1.00 92.50 275 GLY A C 1
ATOM 2031 O O . GLY A 1 275 ? 7.324 19.345 8.555 1.00 92.50 275 GLY A O 1
ATOM 2032 N N . GLN A 1 276 ? 7.710 19.930 6.423 1.00 94.44 276 GLN A N 1
ATOM 2033 C CA . GLN A 1 276 ? 7.192 18.688 5.844 1.00 94.44 276 GLN A CA 1
ATOM 2034 C C . GLN A 1 276 ? 8.050 17.477 6.235 1.00 94.44 276 GLN A C 1
ATOM 2036 O O . GLN A 1 276 ? 7.502 16.412 6.502 1.00 94.44 276 GLN A O 1
ATOM 2041 N N . SER A 1 277 ? 9.374 17.630 6.333 1.00 92.94 277 SER A N 1
ATOM 2042 C CA . SER A 1 277 ? 10.288 16.561 6.772 1.00 92.94 277 SER A CA 1
ATOM 2043 C C . SER A 1 277 ? 10.093 16.208 8.248 1.00 92.94 277 SER A C 1
ATOM 2045 O O . SER A 1 277 ? 10.029 15.026 8.596 1.00 92.94 277 SER A O 1
ATOM 2047 N N . ALA A 1 278 ? 9.911 17.213 9.109 1.00 92.31 278 ALA A N 1
ATOM 2048 C CA . ALA A 1 278 ? 9.586 17.000 10.517 1.00 92.31 278 ALA A CA 1
ATOM 2049 C C . ALA A 1 278 ? 8.238 16.277 10.679 1.00 92.31 278 ALA A C 1
ATOM 2051 O O . ALA A 1 278 ? 8.144 15.293 11.406 1.00 92.31 278 ALA A O 1
ATOM 2052 N N . LEU A 1 279 ? 7.213 16.712 9.943 1.00 91.88 279 LEU A N 1
ATOM 2053 C CA . LEU A 1 279 ? 5.866 16.140 9.997 1.00 91.88 279 LEU A CA 1
ATOM 2054 C C . LEU A 1 279 ? 5.769 14.743 9.350 1.00 91.88 279 LEU A C 1
ATOM 2056 O O . LEU A 1 279 ? 4.971 13.911 9.776 1.00 91.88 279 LEU A O 1
ATOM 2060 N N . SER A 1 280 ? 6.600 14.470 8.342 1.00 91.62 280 SER A N 1
ATOM 2061 C CA . SER A 1 280 ? 6.755 13.162 7.690 1.00 91.62 280 SER A CA 1
ATOM 2062 C C . SER A 1 280 ? 7.341 12.097 8.623 1.00 91.62 280 SER A C 1
ATOM 2064 O O . SER A 1 280 ? 7.035 10.905 8.489 1.00 91.62 280 SER A O 1
ATOM 2066 N N . SER A 1 281 ? 8.198 12.514 9.556 1.00 87.75 281 SER A N 1
ATOM 2067 C CA . SER A 1 281 ? 8.945 11.608 10.423 1.00 87.75 281 SER A CA 1
ATOM 2068 C C . SER A 1 281 ? 8.002 10.879 11.380 1.00 87.75 281 SER A C 1
ATOM 2070 O O . SER A 1 281 ? 7.239 11.491 12.125 1.00 87.75 281 SER A O 1
ATOM 2072 N N . GLY A 1 282 ? 8.022 9.543 11.334 1.00 85.56 282 GLY A N 1
ATOM 2073 C CA . GLY A 1 282 ? 7.146 8.718 12.165 1.00 85.56 282 GLY A CA 1
ATOM 2074 C C . GLY A 1 282 ? 5.652 8.906 11.878 1.00 85.56 282 GLY A C 1
ATOM 2075 O O . GLY A 1 282 ? 4.849 8.709 12.785 1.00 85.56 282 GLY A O 1
ATOM 2076 N N . ALA A 1 283 ? 5.265 9.266 10.645 1.00 90.12 283 ALA A N 1
ATOM 2077 C CA . ALA A 1 283 ? 3.899 9.660 10.273 1.00 90.12 283 ALA A CA 1
ATOM 2078 C C . ALA A 1 283 ? 2.768 8.765 10.813 1.00 90.12 283 ALA A C 1
ATOM 2080 O O . ALA A 1 283 ? 1.693 9.265 11.123 1.00 90.12 283 ALA A O 1
ATOM 2081 N N . ILE A 1 284 ? 3.000 7.458 10.951 1.00 86.56 284 ILE A N 1
ATOM 2082 C CA . ILE A 1 284 ? 2.037 6.520 11.542 1.00 86.56 284 ILE A CA 1
ATOM 2083 C C . ILE A 1 284 ? 1.832 6.791 13.034 1.00 86.56 284 ILE A C 1
ATOM 2085 O O . ILE A 1 284 ? 0.704 7.010 13.466 1.00 86.56 284 ILE A O 1
ATOM 2089 N N . LEU A 1 285 ? 2.918 6.796 13.815 1.00 87.12 285 LEU A N 1
ATOM 2090 C CA . LEU A 1 285 ? 2.876 7.059 15.254 1.00 87.12 285 LEU A CA 1
ATOM 2091 C C . LEU A 1 285 ? 2.373 8.476 15.518 1.00 87.12 285 LEU A C 1
ATOM 2093 O O . LEU A 1 285 ? 1.449 8.658 16.304 1.00 87.12 285 LEU A O 1
ATOM 2097 N N . THR A 1 286 ? 2.911 9.463 14.802 1.00 91.62 286 THR A N 1
ATOM 2098 C CA . THR A 1 286 ? 2.478 10.861 14.893 1.00 91.62 286 THR A CA 1
ATOM 2099 C C . THR A 1 286 ? 0.996 10.998 14.551 1.00 91.62 286 THR A C 1
ATOM 2101 O O . THR A 1 286 ? 0.255 11.629 15.297 1.00 91.62 286 THR A O 1
ATOM 2104 N N . GLY A 1 287 ? 0.532 10.355 13.474 1.00 92.69 287 GLY A N 1
ATOM 2105 C CA . GLY A 1 287 ? -0.875 10.357 13.074 1.00 92.69 287 GLY A CA 1
ATOM 2106 C C . GLY A 1 287 ? -1.789 9.731 14.127 1.00 92.69 287 GLY A C 1
ATOM 2107 O O . GLY A 1 287 ? -2.816 10.318 14.462 1.00 92.69 287 GLY A O 1
ATOM 2108 N N . MET A 1 288 ? -1.408 8.586 14.701 1.00 90.00 288 MET A N 1
ATOM 2109 C CA . MET A 1 288 ? -2.171 7.945 15.780 1.00 90.00 288 MET A CA 1
ATOM 2110 C C . MET A 1 288 ? -2.208 8.800 17.046 1.00 90.00 288 MET A C 1
ATOM 2112 O O . MET A 1 288 ? -3.281 8.983 17.613 1.00 90.00 288 MET A O 1
ATOM 2116 N N . LEU A 1 289 ? -1.071 9.360 17.465 1.00 92.62 289 LEU A N 1
ATOM 2117 C CA . LEU A 1 289 ? -0.989 10.224 18.643 1.00 92.62 289 LEU A CA 1
ATOM 2118 C C . LEU A 1 289 ? -1.812 11.499 18.461 1.00 92.62 289 LEU A C 1
ATOM 2120 O O . LEU A 1 289 ? -2.548 11.879 19.364 1.00 92.62 289 LEU A O 1
ATOM 2124 N N . TRP A 1 290 ? -1.737 12.139 17.294 1.00 94.56 290 TRP A N 1
ATOM 2125 C CA . TRP A 1 290 ? -2.519 13.340 17.000 1.00 94.56 290 TRP A CA 1
ATOM 2126 C C . TRP A 1 290 ? -4.013 13.042 16.894 1.00 94.56 290 TRP A C 1
ATOM 2128 O O . TRP A 1 290 ? -4.828 13.820 17.391 1.00 94.56 290 TRP A O 1
ATOM 2138 N N . GLY A 1 291 ? -4.378 11.912 16.285 1.00 94.75 291 GLY A N 1
ATOM 2139 C CA . GLY A 1 291 ? -5.757 11.434 16.247 1.00 94.75 291 GLY A CA 1
ATOM 2140 C C . GLY A 1 291 ? -6.298 11.180 17.652 1.00 94.75 291 GLY A C 1
ATOM 2141 O O . GLY A 1 291 ? -7.335 11.727 18.015 1.00 94.75 291 GLY A O 1
ATOM 2142 N N . ALA A 1 292 ? -5.563 10.426 18.472 1.00 94.06 292 ALA A N 1
ATOM 2143 C CA . ALA A 1 292 ? -5.925 10.171 19.861 1.00 94.06 292 ALA A CA 1
ATOM 2144 C C . ALA A 1 292 ? -6.059 11.483 20.641 1.00 94.06 292 ALA A C 1
ATOM 2146 O O . ALA A 1 292 ? -7.129 11.771 21.162 1.00 94.06 292 ALA A O 1
ATOM 2147 N N . PHE A 1 293 ? -5.028 12.328 20.635 1.00 95.69 293 PHE A N 1
ATOM 2148 C CA . PHE A 1 293 ? -5.042 13.625 21.310 1.00 95.69 293 PHE A CA 1
ATOM 2149 C C . PHE A 1 293 ? -6.258 14.474 20.914 1.00 95.69 293 PHE A C 1
ATOM 2151 O O . PHE A 1 293 ? -6.975 14.975 21.776 1.00 95.69 293 PHE A O 1
ATOM 2158 N N . THR A 1 294 ? -6.555 14.568 19.616 1.00 96.25 294 THR A N 1
ATOM 2159 C CA . THR A 1 294 ? -7.723 15.312 19.120 1.00 96.25 294 THR A CA 1
ATOM 2160 C C . THR A 1 294 ? -9.036 14.698 19.613 1.00 96.25 294 THR A C 1
ATOM 2162 O O . THR A 1 294 ? -9.940 15.430 20.008 1.00 96.25 294 THR A O 1
ATOM 2165 N N . ALA A 1 295 ? -9.158 13.368 19.630 1.00 95.69 295 ALA A N 1
ATOM 2166 C CA . ALA A 1 295 ? -10.346 12.689 20.149 1.00 95.69 295 ALA A CA 1
ATOM 2167 C C . ALA A 1 295 ? -10.541 12.919 21.660 1.00 95.69 295 ALA A C 1
ATOM 2169 O O . ALA A 1 295 ? -11.664 13.180 22.090 1.00 95.69 295 ALA A O 1
ATOM 2170 N N . TYR A 1 296 ? -9.460 12.889 22.445 1.00 95.88 296 TYR A N 1
ATOM 2171 C CA . TYR A 1 296 ? -9.476 13.182 23.884 1.00 95.88 296 TYR A CA 1
ATOM 2172 C C . TYR A 1 296 ? -9.902 14.627 24.170 1.00 95.88 296 TYR A C 1
ATOM 2174 O O . TYR A 1 296 ? -10.765 14.850 25.019 1.00 95.88 296 TYR A O 1
ATOM 2182 N N . LEU A 1 297 ? -9.390 15.594 23.399 1.00 96.00 297 LEU A N 1
ATOM 2183 C CA . LEU A 1 297 ? -9.826 16.992 23.483 1.00 96.00 297 LEU A CA 1
ATOM 2184 C C . LEU A 1 297 ? -11.317 17.161 23.168 1.00 96.00 297 LEU A C 1
ATOM 2186 O O . LEU A 1 297 ? -12.006 17.904 23.862 1.00 96.00 297 LEU A O 1
ATOM 2190 N N . ILE A 1 298 ? -11.821 16.471 22.140 1.00 95.44 298 ILE A N 1
ATOM 2191 C CA . ILE A 1 298 ? -13.246 16.508 21.768 1.00 95.44 298 ILE A CA 1
ATOM 2192 C C . ILE A 1 298 ? -14.120 15.925 22.883 1.00 95.44 298 ILE A C 1
ATOM 2194 O O . ILE A 1 298 ? -15.198 16.452 23.152 1.00 95.44 298 ILE A O 1
ATOM 2198 N N . ASP A 1 299 ? -13.655 14.865 23.543 1.00 95.38 299 ASP A N 1
ATOM 2199 C CA . ASP A 1 299 ? -14.368 14.240 24.659 1.00 95.38 299 ASP A CA 1
ATOM 2200 C C . ASP A 1 299 ? -14.197 15.012 25.988 1.00 95.38 299 ASP A C 1
ATOM 2202 O O . ASP A 1 299 ? -14.849 14.667 26.972 1.00 95.38 299 ASP A O 1
ATOM 2206 N N . GLY A 1 300 ? -13.365 16.062 26.030 1.00 92.38 300 GLY A N 1
ATOM 2207 C CA . GLY A 1 300 ? -13.087 16.844 27.242 1.00 92.38 300 GLY A CA 1
ATOM 2208 C C . GLY A 1 300 ? -12.254 16.096 28.291 1.00 92.38 300 GLY A C 1
ATOM 2209 O O . GLY A 1 300 ? -12.272 16.467 29.464 1.00 92.38 300 GLY A O 1
ATOM 2210 N N . ASN A 1 301 ? -11.544 15.044 27.880 1.00 88.69 301 ASN A N 1
ATOM 2211 C CA . ASN A 1 301 ? -10.691 14.227 28.738 1.00 88.69 301 ASN A CA 1
ATOM 2212 C C . ASN A 1 301 ? -9.235 14.700 28.592 1.00 88.69 301 ASN A C 1
ATOM 2214 O O . ASN A 1 301 ? -8.586 14.359 27.604 1.00 88.69 301 ASN A O 1
ATOM 2218 N N . PHE A 1 302 ? -8.751 15.502 29.545 1.00 82.31 302 PHE A N 1
ATOM 2219 C CA . PHE A 1 302 ? -7.381 16.041 29.574 1.00 82.31 302 PHE A CA 1
ATOM 2220 C C . PHE A 1 302 ? -6.397 15.116 30.295 1.00 82.31 302 PHE A C 1
ATOM 2222 O O . PHE A 1 302 ? -6.802 14.515 31.318 1.00 82.31 302 PHE A O 1
#

Foldseek 3Di:
DCLQLPQQVVLVVLCVVPVVLQVQLLVLCCQCQVVNDADVVSDRSLVVLQVSSLVVCVVVVVFDQDCVQFDFDDQDFPVVVLVVVVVVCVVCVVVCVVVVVVVVVQLVQQVVQQVVLVLVPDHDDSVVQSVVQVVVQVVCVRSPNPDGGHPDADNVSCVVVVDDPVNVVVVVVCVVVCVRRSVVVSCPRRTRSSSNSSVSSSRSVSRLVSVCVSDDVLLNVLLVQLCVLVNLLSVLVVVVVVLVVCVVVPDPPRDDLPDPVNCVVCVVVVRNSVVSVVSNPPSNVSSVVSSVVSVCVSVVND